Protein AF-J3VHP5-F1 (afdb_monomer)

Foldseek 3Di:
DDAPFADFAPPPQAAEDEFAQFDLLLVPDDPVCCVVLVHPDRDPSVVSNVVVVVVVVVCVVSNHHYDHLLVLLLLLLVQDDPVLVLVLLVVLQCLFPVNADPVRSVLVSVLLVVCVVPSSVSSSCSQNADACVSSVHDDPDGGPGHHNRCLRVVQWQWDGAGSAIARWQWDRSSCLSSSSSVCSSCCGPPNRVPGDHLHHNPDDFFATRVQWGNHGLQDIGGDPDPGGHPVRVVSSVVSPVRNVRD

Structure (mmCIF, N/CA/C/O backbone):
data_AF-J3VHP5-F1
#
_entry.id   AF-J3VHP5-F1
#
loop_
_atom_site.group_PDB
_atom_site.id
_atom_site.type_symbol
_atom_site.label_atom_id
_atom_site.label_alt_id
_atom_site.label_comp_id
_atom_site.label_asym_id
_atom_site.label_entity_id
_atom_site.label_seq_id
_atom_site.pdbx_PDB_ins_code
_atom_site.Cartn_x
_atom_site.Cartn_y
_atom_site.Cartn_z
_atom_site.occupancy
_atom_site.B_iso_or_equiv
_atom_site.auth_seq_id
_atom_site.auth_comp_id
_atom_site.auth_asym_id
_atom_site.auth_atom_id
_atom_site.pdbx_PDB_model_num
ATOM 1 N N . MET A 1 1 ? 19.907 -17.220 -3.126 1.00 46.28 1 MET A N 1
ATOM 2 C CA . MET A 1 1 ? 18.450 -16.960 -3.191 1.00 46.28 1 MET A CA 1
ATOM 3 C C . MET A 1 1 ? 18.185 -16.112 -4.421 1.00 46.28 1 MET A C 1
ATOM 5 O O . MET A 1 1 ? 18.799 -15.062 -4.539 1.00 46.28 1 MET A O 1
ATOM 9 N N . PHE A 1 2 ? 17.358 -16.578 -5.358 1.00 51.78 2 PHE A N 1
ATOM 10 C CA . PHE A 1 2 ? 17.006 -15.784 -6.537 1.00 51.78 2 PHE A CA 1
ATOM 11 C C . PHE A 1 2 ? 16.048 -14.666 -6.132 1.00 51.78 2 PHE A C 1
ATOM 13 O O . PHE A 1 2 ? 14.987 -14.935 -5.576 1.00 51.78 2 PHE A O 1
ATOM 20 N N . ASN A 1 3 ? 16.439 -13.424 -6.397 1.00 65.31 3 ASN A N 1
ATOM 21 C CA . ASN A 1 3 ? 15.584 -12.265 -6.201 1.00 65.31 3 ASN A CA 1
ATOM 22 C C . ASN A 1 3 ? 14.458 -12.280 -7.251 1.00 65.31 3 ASN A C 1
ATOM 24 O O . ASN A 1 3 ? 14.720 -12.459 -8.443 1.00 65.31 3 ASN A O 1
ATOM 28 N N . LYS A 1 4 ? 13.206 -12.172 -6.795 1.00 86.44 4 LYS A N 1
ATOM 29 C CA . LYS A 1 4 ? 12.009 -12.291 -7.642 1.00 86.44 4 LYS A CA 1
ATOM 30 C C . LYS A 1 4 ? 11.680 -11.006 -8.402 1.00 86.44 4 LYS A C 1
ATOM 32 O O . LYS A 1 4 ? 10.945 -11.080 -9.384 1.00 86.44 4 LYS A O 1
ATOM 37 N N . ILE A 1 5 ? 12.216 -9.858 -7.984 1.00 94.38 5 ILE A N 1
ATOM 38 C CA . ILE A 1 5 ? 12.026 -8.594 -8.700 1.00 94.38 5 ILE A CA 1
ATOM 39 C C . ILE A 1 5 ? 12.953 -8.560 -9.913 1.00 94.38 5 ILE A C 1
ATOM 41 O O . ILE A 1 5 ? 14.160 -8.756 -9.781 1.00 94.38 5 ILE A O 1
ATOM 45 N N . ARG A 1 6 ? 12.366 -8.373 -11.100 1.00 94.94 6 ARG A N 1
ATOM 46 C CA . ARG A 1 6 ? 13.070 -8.279 -12.387 1.00 94.94 6 ARG A CA 1
ATOM 47 C C . ARG A 1 6 ? 12.289 -7.367 -13.334 1.00 94.94 6 ARG A C 1
ATOM 49 O O . ARG A 1 6 ? 11.476 -7.855 -14.115 1.00 94.94 6 ARG A O 1
ATOM 56 N N . VAL A 1 7 ? 12.528 -6.061 -13.256 1.00 96.69 7 VAL A N 1
ATOM 57 C CA . VAL A 1 7 ? 11.845 -5.048 -14.080 1.00 96.69 7 VAL A CA 1
ATOM 58 C C . VAL A 1 7 ? 12.881 -4.164 -14.764 1.00 96.69 7 VAL A C 1
ATOM 60 O O . VAL A 1 7 ? 13.471 -3.294 -14.141 1.00 96.69 7 VAL A O 1
ATOM 63 N N . TYR A 1 8 ? 13.118 -4.426 -16.048 1.00 96.19 8 TYR A N 1
ATOM 64 C CA . TYR A 1 8 ? 14.172 -3.798 -16.861 1.00 96.19 8 TYR A CA 1
ATOM 65 C C . TYR A 1 8 ? 13.631 -2.943 -18.007 1.00 96.19 8 TYR A C 1
ATOM 67 O O . TYR A 1 8 ? 14.389 -2.480 -18.849 1.00 96.19 8 TYR A O 1
ATOM 75 N N . SER A 1 9 ? 12.311 -2.816 -18.092 1.00 97.06 9 SER A N 1
ATOM 76 C CA . SER A 1 9 ? 11.623 -2.136 -19.182 1.00 97.06 9 SER A CA 1
ATOM 77 C C . SER A 1 9 ? 10.165 -1.914 -18.797 1.00 97.06 9 SER A C 1
ATOM 79 O O . SER A 1 9 ? 9.582 -2.798 -18.164 1.00 97.06 9 SER A O 1
ATOM 81 N N . GLU A 1 10 ? 9.546 -0.856 -19.306 1.00 97.94 10 GLU A N 1
ATOM 82 C CA . GLU A 1 10 ? 8.092 -0.648 -19.216 1.00 97.94 10 GLU A CA 1
ATOM 83 C C . GLU A 1 10 ? 7.277 -1.513 -20.201 1.00 97.94 10 GLU A C 1
ATOM 85 O O . GLU A 1 10 ? 6.072 -1.668 -20.032 1.00 97.94 10 GLU A O 1
ATOM 90 N N . ILE A 1 11 ? 7.910 -2.087 -21.235 1.00 97.81 11 ILE A N 1
ATOM 91 C CA . ILE A 1 11 ? 7.210 -2.748 -22.362 1.00 97.81 11 ILE A CA 1
ATOM 92 C C . ILE A 1 11 ? 7.458 -4.258 -22.487 1.00 97.81 11 ILE A C 1
ATOM 94 O O . ILE A 1 11 ? 6.895 -4.916 -23.362 1.00 97.81 11 ILE A O 1
ATOM 98 N N . GLY A 1 12 ? 8.332 -4.826 -21.655 1.00 96.81 12 GLY A N 1
ATOM 99 C CA . GLY A 1 12 ? 8.603 -6.262 -21.656 1.00 96.81 12 GLY A CA 1
ATOM 100 C C . GLY A 1 12 ? 7.356 -7.080 -21.307 1.00 96.81 12 GLY A C 1
ATOM 101 O O . GLY A 1 12 ? 6.449 -6.590 -20.637 1.00 96.81 12 GLY A O 1
ATOM 102 N N . LYS A 1 13 ? 7.313 -8.356 -21.726 1.00 97.31 13 LYS A N 1
ATOM 103 C CA . LYS A 1 13 ? 6.188 -9.249 -21.393 1.00 97.31 13 LYS A CA 1
ATOM 104 C C . LYS A 1 13 ? 5.995 -9.302 -19.874 1.00 97.31 13 LYS A C 1
ATOM 106 O O . LYS A 1 13 ? 6.831 -9.873 -19.165 1.00 97.31 13 LYS A O 1
ATOM 111 N N . LEU A 1 14 ? 4.884 -8.742 -19.401 1.00 98.25 14 LEU A N 1
ATOM 112 C CA . LEU A 1 14 ? 4.501 -8.764 -17.997 1.00 98.25 14 LEU A CA 1
ATOM 113 C C . LEU A 1 14 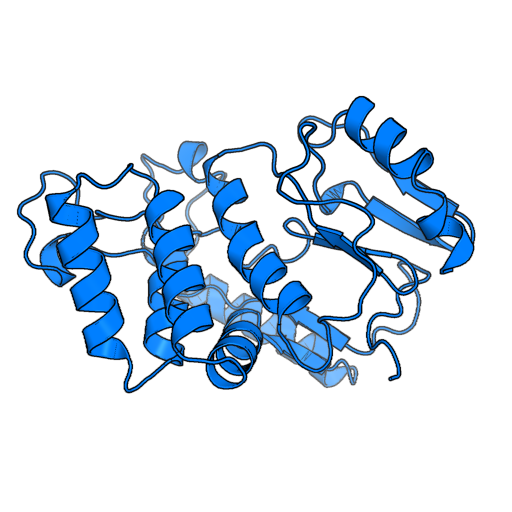? 4.233 -10.213 -17.572 1.00 98.25 14 LEU A C 1
ATOM 115 O O . LEU A 1 14 ? 3.583 -10.966 -18.289 1.00 98.25 14 LEU A O 1
ATOM 119 N N . ARG A 1 15 ? 4.791 -10.622 -16.429 1.00 97.44 15 ARG A N 1
ATOM 120 C CA . ARG A 1 15 ? 4.640 -11.990 -15.894 1.00 97.44 15 ARG A CA 1
ATOM 121 C C . ARG A 1 15 ? 3.966 -12.023 -14.534 1.00 97.44 15 ARG A C 1
ATOM 123 O O . ARG A 1 15 ? 3.261 -12.971 -14.231 1.00 97.44 15 ARG A O 1
ATOM 130 N N . LYS A 1 16 ? 4.234 -11.017 -13.705 1.00 98.00 16 LYS A N 1
ATOM 131 C CA . LYS A 1 16 ? 3.736 -10.912 -12.339 1.00 98.00 16 LYS A CA 1
ATOM 132 C C . LYS A 1 16 ? 3.556 -9.444 -11.997 1.00 98.00 16 LYS A C 1
ATOM 134 O O . LYS A 1 16 ? 4.448 -8.648 -12.292 1.00 98.00 16 LYS A O 1
ATOM 139 N N . VAL A 1 17 ? 2.431 -9.091 -11.389 1.00 98.56 17 VAL A N 1
ATOM 140 C CA . VAL A 1 17 ? 2.092 -7.704 -11.055 1.00 98.56 17 VAL A CA 1
ATOM 141 C C . VAL A 1 17 ? 1.391 -7.628 -9.705 1.00 98.56 17 VAL A C 1
ATOM 143 O O . VAL A 1 17 ? 0.592 -8.496 -9.360 1.00 98.56 17 VAL A O 1
ATOM 146 N N . LEU A 1 18 ? 1.714 -6.594 -8.928 1.00 98.69 18 LEU A N 1
ATOM 147 C CA . LEU A 1 18 ? 1.035 -6.302 -7.671 1.00 98.69 18 LEU A CA 1
ATOM 148 C C . LEU A 1 18 ? -0.194 -5.428 -7.938 1.00 98.69 18 LEU A C 1
ATOM 150 O O . LEU A 1 18 ? -0.086 -4.356 -8.532 1.00 98.69 18 LEU A O 1
ATOM 154 N N . VAL A 1 19 ? -1.339 -5.860 -7.433 1.00 98.81 19 VAL A N 1
ATOM 155 C CA . VAL A 1 19 ? -2.623 -5.157 -7.505 1.00 98.81 19 VAL A CA 1
ATOM 156 C C . VAL A 1 19 ? -3.260 -5.099 -6.119 1.00 98.81 19 VAL A C 1
ATOM 158 O O . VAL A 1 19 ? -2.855 -5.818 -5.203 1.00 98.81 19 VAL A O 1
ATOM 161 N N . HIS A 1 20 ? -4.274 -4.258 -5.940 1.00 98.69 20 HIS A N 1
ATOM 162 C CA . HIS A 1 20 ? -5.072 -4.246 -4.717 1.00 98.69 20 HIS A CA 1
ATOM 163 C C . HIS A 1 20 ? -6.518 -3.926 -5.051 1.00 98.69 20 HIS A C 1
ATOM 165 O O . HIS A 1 20 ? -6.855 -2.788 -5.360 1.00 98.69 20 HIS A O 1
ATOM 171 N N . THR A 1 21 ? -7.386 -4.932 -4.966 1.00 98.44 21 THR A N 1
ATOM 172 C CA . THR A 1 21 ? -8.819 -4.698 -5.147 1.00 98.44 21 THR A CA 1
ATOM 173 C C . THR A 1 21 ? -9.338 -3.841 -3.984 1.00 98.44 21 THR A C 1
ATOM 175 O O . THR A 1 21 ? -9.174 -4.257 -2.822 1.00 98.44 21 THR A O 1
ATOM 178 N N . PRO A 1 22 ? -9.971 -2.681 -4.265 1.00 97.94 22 PRO A N 1
ATOM 179 C CA . PRO A 1 22 ? -10.395 -1.743 -3.232 1.00 97.94 22 PRO A CA 1
ATOM 180 C C . PRO A 1 22 ? -11.387 -2.397 -2.264 1.00 97.94 22 PRO A C 1
ATOM 182 O O . PRO A 1 22 ? -12.445 -2.902 -2.649 1.00 97.94 22 PRO A O 1
ATOM 185 N N . GLY A 1 23 ? -11.030 -2.405 -0.984 1.00 97.69 23 GLY A N 1
ATOM 186 C CA . GLY A 1 23 ? -11.848 -2.921 0.105 1.00 97.69 23 GLY A CA 1
ATOM 187 C C . GLY A 1 23 ? -12.813 -1.880 0.668 1.00 97.69 23 GLY A C 1
ATOM 188 O O . GLY A 1 23 ? -13.305 -1.003 -0.047 1.00 97.69 23 GLY A O 1
ATOM 189 N N . LYS A 1 24 ? -13.106 -1.998 1.968 1.00 97.75 24 LYS A N 1
ATOM 190 C CA . LYS A 1 24 ? -14.011 -1.089 2.691 1.00 97.75 24 LYS A CA 1
ATOM 191 C C . LYS A 1 24 ? -13.452 0.323 2.845 1.00 97.75 24 LYS A C 1
ATOM 193 O O . LYS A 1 24 ? -14.222 1.247 3.052 1.00 97.75 24 LYS A O 1
ATOM 198 N N . GLU A 1 25 ? -12.142 0.499 2.698 1.00 97.88 25 GLU A N 1
ATOM 199 C CA . GLU A 1 25 ? -11.484 1.806 2.647 1.00 97.88 25 GLU A CA 1
ATOM 200 C C . GLU A 1 25 ? -12.170 2.772 1.675 1.00 97.88 25 GLU A C 1
ATOM 202 O O . GLU A 1 25 ? -12.283 3.956 1.975 1.00 97.88 25 GLU A O 1
ATOM 207 N N . LEU A 1 26 ? -12.670 2.265 0.543 1.00 96.94 26 LEU A N 1
ATOM 208 C CA . LEU A 1 26 ? -13.353 3.077 -0.459 1.00 96.94 26 LEU A CA 1
ATOM 209 C C . LEU A 1 26 ? -14.784 3.458 -0.043 1.00 96.94 26 LEU A C 1
ATOM 211 O O . LEU A 1 26 ? -15.276 4.505 -0.451 1.00 96.94 26 LEU A O 1
ATOM 215 N N . ASP A 1 27 ? -15.440 2.643 0.789 1.00 96.38 27 ASP A N 1
ATOM 216 C CA . ASP A 1 27 ? -16.812 2.897 1.257 1.00 96.38 27 ASP A CA 1
ATOM 217 C C . ASP A 1 27 ? -16.882 4.113 2.195 1.00 96.38 27 ASP A C 1
ATOM 219 O O . ASP A 1 27 ? -17.950 4.687 2.393 1.00 96.38 27 ASP A O 1
ATOM 223 N N . TYR A 1 28 ? -15.747 4.497 2.781 1.00 95.44 28 TYR A N 1
ATOM 224 C CA . TYR A 1 28 ? -15.649 5.596 3.735 1.00 95.44 28 TYR A CA 1
ATOM 225 C C . TYR A 1 28 ? -15.236 6.933 3.108 1.00 95.44 28 TYR A C 1
ATOM 227 O O . TYR A 1 28 ? -15.052 7.915 3.828 1.00 95.44 28 TYR A O 1
ATOM 235 N N . VAL A 1 29 ? -15.091 6.999 1.782 1.00 94.94 29 VAL A N 1
ATOM 236 C CA . VAL A 1 29 ? -14.857 8.270 1.089 1.00 94.94 29 VAL A CA 1
ATOM 237 C C . VAL A 1 29 ? -16.170 9.053 1.047 1.00 94.94 29 VAL A C 1
ATOM 239 O O . VAL A 1 29 ? -17.157 8.605 0.467 1.00 94.94 29 VAL A O 1
ATOM 242 N N . THR A 1 30 ? -16.188 10.236 1.663 1.00 93.19 30 THR A N 1
ATOM 243 C CA . THR A 1 30 ? -17.362 11.121 1.724 1.00 93.19 30 THR A CA 1
ATOM 244 C C . THR A 1 30 ? -17.142 12.390 0.895 1.00 93.19 30 THR A C 1
ATOM 246 O O . THR A 1 30 ? -15.991 12.790 0.701 1.00 93.19 30 THR A O 1
ATOM 249 N N . PRO A 1 31 ? -18.211 13.067 0.418 1.00 93.62 31 PRO A N 1
ATOM 250 C CA . PRO A 1 31 ? -18.072 14.289 -0.379 1.00 93.62 31 PRO A CA 1
ATOM 251 C C . PRO A 1 31 ? -17.208 15.362 0.295 1.00 93.62 31 PRO A C 1
ATOM 253 O O . PRO A 1 31 ? -16.435 16.043 -0.367 1.00 93.62 31 PRO A O 1
ATOM 256 N N . GLN A 1 32 ? -17.330 15.499 1.618 1.00 93.25 32 GLN A N 1
ATOM 257 C CA . GLN A 1 32 ? -16.645 16.526 2.404 1.00 93.25 32 GLN A CA 1
ATOM 258 C C . GLN A 1 32 ? -15.144 16.258 2.568 1.00 93.25 32 GLN A C 1
ATOM 260 O O . GLN A 1 32 ? -14.410 17.174 2.922 1.00 93.25 32 GLN A O 1
ATOM 265 N N . ARG A 1 33 ? -14.690 15.020 2.329 1.00 92.81 33 ARG A N 1
ATOM 266 C CA . ARG A 1 33 ? -13.295 14.588 2.518 1.00 92.81 33 ARG A CA 1
ATOM 267 C C . ARG A 1 33 ? -12.591 14.221 1.210 1.00 92.81 33 ARG A C 1
ATOM 269 O O . ARG A 1 33 ? -11.517 13.632 1.251 1.00 92.81 33 ARG A O 1
ATOM 276 N N . LEU A 1 34 ? -13.175 14.546 0.053 1.00 93.50 34 LEU A N 1
ATOM 277 C CA . LEU A 1 34 ? -12.604 14.216 -1.259 1.00 93.50 34 LEU A CA 1
ATOM 278 C C . LEU A 1 34 ? -11.181 14.762 -1.425 1.00 93.50 34 LEU A C 1
ATOM 280 O O . LEU A 1 34 ? -10.263 13.982 -1.671 1.00 93.50 34 LEU A O 1
ATOM 284 N N . ASP A 1 35 ? -10.989 16.063 -1.200 1.00 92.00 35 ASP A N 1
ATOM 285 C CA . ASP A 1 35 ? -9.678 16.711 -1.339 1.00 92.00 35 ASP A CA 1
ATOM 286 C C . ASP A 1 35 ? -8.657 16.153 -0.335 1.00 92.00 35 ASP A C 1
ATOM 288 O O . ASP A 1 35 ? -7.516 15.867 -0.686 1.00 92.00 35 ASP A O 1
ATOM 292 N N . GLU A 1 36 ? -9.082 15.931 0.912 1.00 91.88 36 GLU A N 1
ATOM 293 C CA . GLU A 1 36 ? -8.248 15.368 1.983 1.00 91.88 36 GLU A CA 1
ATOM 294 C C . GLU A 1 36 ? -7.776 13.935 1.668 1.00 91.88 36 GLU A C 1
ATOM 296 O O . GLU A 1 36 ? -6.629 13.559 1.940 1.00 91.88 36 GLU A O 1
ATOM 301 N N . LEU A 1 37 ? -8.666 13.132 1.079 1.00 92.81 37 LEU A N 1
ATOM 302 C CA . LEU A 1 37 ? -8.414 11.744 0.697 1.00 92.81 37 LEU A CA 1
ATOM 303 C C . LEU A 1 37 ? -7.850 11.607 -0.724 1.00 92.81 37 LEU A C 1
ATOM 305 O O . LEU A 1 37 ? -7.561 10.486 -1.143 1.00 92.81 37 LEU A O 1
ATOM 309 N N . LEU A 1 38 ? -7.619 12.726 -1.421 1.00 93.44 38 LEU A N 1
ATOM 310 C CA . LEU A 1 38 ? -7.040 12.819 -2.765 1.00 93.44 38 LEU A CA 1
ATOM 311 C C . LEU A 1 38 ? -7.899 12.174 -3.867 1.00 93.44 38 LEU A C 1
ATOM 313 O O . LEU A 1 38 ? -7.377 11.581 -4.810 1.00 93.44 38 LEU A O 1
ATOM 317 N N . PHE A 1 39 ? -9.221 12.310 -3.764 1.00 92.31 39 PHE A N 1
ATOM 318 C CA . PHE A 1 39 ? -10.175 11.886 -4.789 1.00 92.31 39 PHE A CA 1
ATOM 319 C C . PHE A 1 39 ? -10.791 13.093 -5.494 1.00 92.31 39 PHE A C 1
ATOM 321 O O . PHE A 1 39 ? -11.239 14.035 -4.855 1.00 92.31 39 PHE A O 1
ATOM 328 N N . SER A 1 40 ? -10.896 13.033 -6.823 1.00 89.50 40 SER A N 1
ATOM 329 C CA . SER A 1 40 ? -11.558 14.077 -7.621 1.00 89.50 40 SER A CA 1
ATOM 330 C C . SER A 1 40 ? -13.087 13.983 -7.603 1.00 89.50 40 SER A C 1
ATOM 332 O O . SER A 1 40 ? -13.778 14.957 -7.889 1.00 89.50 40 SER A O 1
ATOM 334 N N . SER A 1 41 ? -13.631 12.798 -7.321 1.00 92.06 41 SER A N 1
ATOM 335 C CA . SER A 1 41 ? -15.069 12.536 -7.272 1.00 92.06 41 SER A CA 1
ATOM 336 C C . SER A 1 41 ? -15.368 11.272 -6.469 1.00 92.06 41 SER A C 1
ATOM 338 O O . SER A 1 41 ? -14.486 10.439 -6.243 1.00 92.06 41 SER A O 1
ATOM 340 N N . LEU A 1 42 ? -16.624 11.119 -6.043 1.00 93.31 42 LEU A N 1
ATOM 341 C CA . LEU A 1 42 ? -17.081 9.891 -5.401 1.00 93.31 42 LEU A CA 1
ATOM 342 C C . LEU A 1 42 ? -17.199 8.752 -6.412 1.00 93.31 42 LEU A C 1
ATOM 344 O O . LEU A 1 42 ? -17.828 8.891 -7.461 1.00 93.31 42 LEU A O 1
ATOM 348 N N . LEU A 1 43 ? -16.659 7.596 -6.039 1.00 93.12 43 LEU A N 1
ATOM 349 C CA . LEU A 1 43 ? -16.837 6.354 -6.777 1.00 93.12 43 LEU A CA 1
ATOM 350 C C . LEU A 1 43 ? -18.028 5.577 -6.217 1.00 93.12 43 LEU A C 1
ATOM 352 O O . LEU A 1 43 ? -18.292 5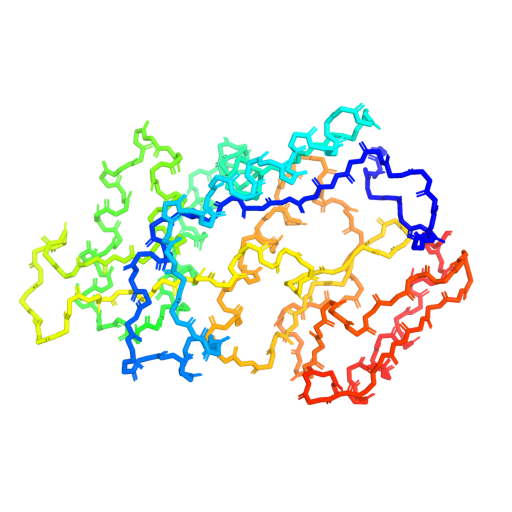.609 -5.019 1.00 93.12 43 LEU A O 1
ATOM 356 N N . ASN A 1 44 ? -18.712 4.817 -7.073 1.00 96.44 44 ASN A N 1
ATOM 357 C CA . ASN A 1 44 ? -19.590 3.745 -6.612 1.00 96.44 44 ASN A CA 1
ATOM 358 C C . ASN A 1 44 ? -18.703 2.550 -6.212 1.00 96.44 44 ASN A C 1
ATOM 360 O O . ASN A 1 44 ? -18.134 1.924 -7.113 1.00 96.44 44 ASN A O 1
ATOM 364 N N . PRO A 1 45 ? -18.580 2.191 -4.918 1.00 95.81 45 PRO A N 1
ATOM 365 C CA . PRO A 1 45 ? -17.603 1.187 -4.495 1.00 95.81 45 PRO A CA 1
ATOM 366 C C . PRO A 1 45 ? -17.897 -0.216 -5.029 1.00 95.81 45 PRO A C 1
ATOM 368 O O . PRO A 1 45 ? -16.975 -0.980 -5.301 1.00 95.81 45 PRO A O 1
ATOM 371 N N . ILE A 1 46 ? -19.177 -0.560 -5.221 1.00 97.12 46 ILE A N 1
ATOM 372 C CA . ILE A 1 46 ? -19.578 -1.847 -5.806 1.00 97.12 46 ILE A CA 1
ATOM 373 C C . ILE A 1 46 ? -19.094 -1.913 -7.254 1.00 97.12 46 ILE A C 1
ATOM 375 O O . ILE A 1 46 ? -18.435 -2.876 -7.64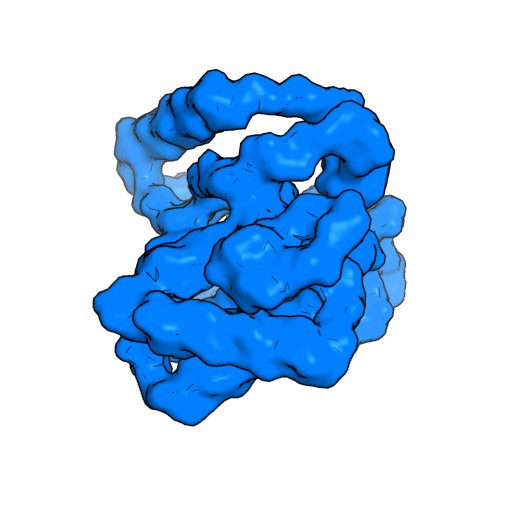0 1.00 97.12 46 ILE A O 1
ATOM 379 N N . LYS A 1 47 ? -19.366 -0.861 -8.034 1.00 97.88 47 LYS A N 1
ATOM 380 C CA . LYS A 1 47 ? -18.952 -0.796 -9.437 1.00 97.88 47 LYS A CA 1
ATOM 381 C C . LYS A 1 47 ? -17.428 -0.759 -9.579 1.00 97.88 47 LYS A C 1
ATOM 383 O O . LYS A 1 47 ? -16.887 -1.486 -10.400 1.00 97.88 47 LYS A O 1
ATOM 388 N N . ALA A 1 48 ? -16.735 0.014 -8.741 1.00 97.81 48 ALA A N 1
ATOM 389 C CA . ALA A 1 48 ? -15.275 0.106 -8.755 1.00 97.81 48 ALA A CA 1
ATOM 390 C C . ALA A 1 48 ? -14.604 -1.256 -8.499 1.00 97.81 48 ALA A C 1
ATOM 392 O O . AL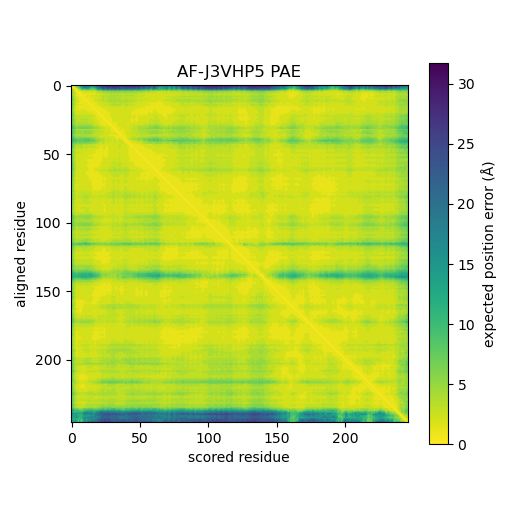A A 1 48 ? -13.624 -1.599 -9.156 1.00 97.81 48 ALA A O 1
ATOM 393 N N . ARG A 1 49 ? -15.155 -2.070 -7.586 1.00 98.06 49 ARG A N 1
ATOM 394 C CA . ARG A 1 49 ? -14.678 -3.445 -7.354 1.00 98.06 49 ARG A CA 1
ATOM 395 C C . ARG A 1 49 ? -14.900 -4.341 -8.570 1.00 98.06 49 ARG A C 1
ATOM 397 O O . ARG A 1 49 ? -13.969 -5.029 -8.967 1.00 98.06 49 ARG A O 1
ATOM 404 N N . GLN A 1 50 ? -16.078 -4.284 -9.194 1.00 98.38 50 GLN A N 1
ATOM 405 C CA . GLN A 1 50 ? -16.388 -5.055 -10.409 1.00 98.38 50 GLN A CA 1
ATOM 406 C C . GLN A 1 50 ? -15.483 -4.671 -11.591 1.00 98.38 50 GLN A C 1
ATOM 408 O O . GLN A 1 50 ? -14.993 -5.534 -12.322 1.00 98.38 50 GLN A O 1
ATOM 413 N N . GLU A 1 51 ? -15.230 -3.375 -11.775 1.00 98.56 51 GLU A N 1
ATOM 414 C CA . GLU A 1 51 ? -14.304 -2.868 -12.792 1.00 98.56 51 GLU A CA 1
ATOM 415 C C . GLU A 1 51 ? -12.869 -3.339 -12.511 1.00 98.56 51 GLU A C 1
ATOM 417 O O . GLU A 1 51 ? -12.185 -3.807 -13.421 1.00 98.56 51 GLU A O 1
ATOM 422 N N . HIS A 1 52 ? -12.431 -3.312 -11.248 1.00 98.62 52 HIS A N 1
ATOM 423 C CA . HIS A 1 52 ? -11.110 -3.807 -10.858 1.00 98.62 52 HIS A CA 1
ATOM 424 C C . HIS A 1 52 ? -10.972 -5.333 -11.018 1.00 98.62 52 HIS A C 1
ATOM 426 O O . HIS A 1 52 ? -9.927 -5.820 -11.442 1.00 98.62 52 HIS A O 1
ATOM 432 N N . GLU A 1 53 ? -12.013 -6.111 -10.715 1.00 98.19 53 GLU A N 1
ATOM 433 C CA . GLU A 1 53 ? -12.050 -7.558 -10.977 1.00 98.19 53 GLU A CA 1
ATOM 434 C C . GLU A 1 53 ? -11.960 -7.856 -12.477 1.00 98.19 53 GLU A C 1
ATOM 436 O O . GLU A 1 53 ? -11.226 -8.754 -12.886 1.00 98.19 53 GLU A O 1
ATOM 441 N N . THR A 1 54 ? -12.637 -7.058 -13.307 1.00 98.62 54 THR A N 1
ATOM 442 C CA . THR A 1 54 ? -12.535 -7.155 -14.771 1.00 98.62 54 THR A CA 1
ATOM 443 C C . THR A 1 54 ? -11.113 -6.848 -15.250 1.00 98.62 54 THR A C 1
ATOM 445 O O . THR A 1 54 ? -10.588 -7.557 -16.108 1.00 98.62 54 THR A O 1
ATOM 448 N N . PHE A 1 55 ? -10.461 -5.835 -14.671 1.00 98.75 55 PHE A N 1
ATOM 449 C CA . PHE A 1 55 ? -9.059 -5.511 -14.943 1.00 98.75 55 PHE A CA 1
ATOM 450 C C . PHE A 1 55 ? -8.108 -6.662 -14.580 1.00 98.75 55 PHE A C 1
ATOM 452 O O . PHE A 1 55 ? -7.258 -7.022 -15.392 1.00 98.75 55 PHE A O 1
ATOM 459 N N . ILE A 1 56 ? -8.267 -7.270 -13.400 1.00 98.69 56 ILE A N 1
ATOM 460 C CA . ILE A 1 56 ? -7.466 -8.435 -12.992 1.00 98.69 56 ILE A CA 1
ATOM 461 C C . ILE A 1 56 ? -7.678 -9.594 -13.962 1.00 98.69 56 ILE A C 1
ATOM 463 O O . ILE A 1 56 ? -6.707 -10.160 -14.451 1.00 98.69 56 ILE A O 1
ATOM 467 N N . LYS A 1 57 ? -8.936 -9.905 -14.289 1.00 98.62 57 LYS A N 1
ATOM 468 C CA . LYS A 1 57 ? -9.253 -10.999 -15.204 1.00 98.62 57 LYS A CA 1
ATOM 469 C C . LYS A 1 57 ? -8.593 -10.806 -16.569 1.00 98.62 57 LYS A C 1
ATOM 471 O O . LYS A 1 57 ? -8.028 -11.748 -17.104 1.00 98.62 57 LYS A O 1
ATOM 476 N N . LEU A 1 58 ? -8.595 -9.583 -17.104 1.00 98.62 58 LEU A N 1
ATOM 477 C CA . LEU A 1 58 ? -7.917 -9.274 -18.364 1.00 98.62 58 LEU A CA 1
ATOM 478 C C . LEU A 1 58 ? -6.412 -9.589 -18.308 1.00 98.62 58 LEU A C 1
ATOM 480 O O . LEU A 1 58 ? -5.856 -10.069 -19.293 1.00 98.62 58 LEU A O 1
ATOM 484 N N . LEU A 1 59 ? -5.752 -9.312 -17.182 1.00 98.62 59 LEU A N 1
ATOM 485 C CA . LEU A 1 59 ? -4.336 -9.631 -16.982 1.00 98.62 59 LEU A CA 1
ATOM 486 C C . LEU A 1 59 ? -4.107 -11.145 -16.881 1.00 98.62 59 LEU A C 1
ATOM 488 O O . LEU A 1 59 ? -3.204 -11.673 -17.530 1.00 98.62 59 LEU A O 1
ATOM 492 N N . GLU A 1 60 ? -4.938 -11.842 -16.108 1.00 98.38 60 GLU A N 1
ATOM 493 C CA . GLU A 1 60 ? -4.867 -13.297 -15.931 1.00 98.38 60 GLU A CA 1
ATOM 494 C C . GLU A 1 60 ? -5.133 -14.048 -17.245 1.00 98.38 60 GLU A C 1
ATOM 496 O O . GLU A 1 60 ? -4.409 -14.989 -17.564 1.00 98.38 60 GLU A O 1
ATOM 501 N N . ASP A 1 61 ? -6.082 -13.572 -18.060 1.00 98.50 61 ASP A N 1
ATOM 502 C CA . ASP A 1 61 ? -6.369 -14.085 -19.409 1.00 98.50 61 ASP A CA 1
ATOM 503 C C . ASP A 1 61 ? -5.159 -13.935 -20.366 1.00 98.50 61 ASP A C 1
ATOM 505 O O . ASP A 1 61 ? -5.105 -14.590 -21.407 1.00 98.50 61 ASP A O 1
ATOM 509 N N . HIS A 1 62 ? -4.172 -13.096 -20.017 1.00 98.19 62 HIS A N 1
ATOM 510 C CA . HIS A 1 62 ? -2.898 -12.920 -20.731 1.00 98.19 62 HIS A CA 1
ATOM 511 C C . HIS A 1 62 ? -1.696 -13.545 -19.990 1.00 98.19 62 HIS A C 1
ATOM 513 O O . HIS A 1 62 ? -0.550 -13.129 -20.194 1.00 98.19 62 HIS A O 1
ATOM 519 N N . ASP A 1 63 ? -1.943 -14.552 -19.146 1.00 97.94 63 ASP A N 1
ATOM 520 C CA . ASP A 1 63 ? -0.943 -15.303 -18.373 1.00 97.94 63 ASP A CA 1
ATOM 521 C C . ASP A 1 63 ? -0.125 -14.448 -17.383 1.00 97.94 63 ASP A C 1
ATOM 523 O O . ASP A 1 63 ? 1.029 -14.770 -17.066 1.00 97.94 63 ASP A O 1
ATOM 527 N N . VAL A 1 64 ? -0.684 -13.337 -16.895 1.00 98.56 64 VAL A N 1
ATOM 528 C CA . VAL A 1 64 ? -0.042 -12.507 -15.868 1.00 98.56 64 VAL A CA 1
ATOM 529 C C . VAL A 1 64 ? -0.478 -12.968 -14.478 1.00 98.56 64 VAL A C 1
ATOM 531 O O . VAL A 1 64 ? -1.660 -12.987 -14.155 1.00 98.56 64 VAL A O 1
ATOM 534 N N . GLU A 1 65 ? 0.484 -13.274 -13.606 1.00 98.19 65 GLU A N 1
ATOM 535 C CA . GLU A 1 65 ? 0.218 -13.560 -12.195 1.00 98.19 65 GLU A CA 1
ATOM 536 C C . GLU A 1 65 ? -0.134 -12.263 -11.441 1.00 98.19 65 GLU A C 1
ATOM 538 O O . GLU A 1 65 ? 0.739 -11.440 -11.139 1.00 98.19 65 GLU A O 1
ATOM 543 N N . CYS A 1 66 ? -1.411 -12.079 -11.104 1.00 98.38 66 CYS A N 1
ATOM 544 C CA . CYS A 1 66 ? -1.878 -10.961 -10.288 1.00 98.38 66 CYS A CA 1
ATOM 545 C C . CYS A 1 66 ? -1.769 -11.276 -8.790 1.00 98.38 66 CYS A C 1
ATOM 547 O O . CYS A 1 66 ? -2.475 -12.126 -8.253 1.00 98.38 66 CYS A O 1
ATOM 549 N N . VAL A 1 67 ? -0.909 -10.546 -8.080 1.00 98.25 67 VAL A N 1
ATOM 550 C CA . VAL A 1 67 ? -0.743 -10.680 -6.627 1.00 98.25 67 VAL A CA 1
ATOM 551 C C . VAL A 1 67 ? -1.483 -9.565 -5.914 1.00 98.25 67 VAL A C 1
ATOM 553 O O . VAL A 1 67 ? -1.223 -8.390 -6.149 1.00 98.25 67 VAL A O 1
ATOM 556 N N . GLN A 1 68 ? -2.367 -9.927 -4.990 1.00 98.69 68 GLN A N 1
ATOM 557 C CA . GLN A 1 68 ? -3.056 -8.964 -4.135 1.00 98.69 68 GLN A CA 1
ATOM 558 C C . GLN A 1 68 ? -2.137 -8.465 -3.015 1.00 98.69 68 GLN A C 1
ATOM 560 O O . GLN A 1 68 ? -1.599 -9.278 -2.260 1.00 98.69 68 GLN A O 1
ATOM 565 N N . LEU A 1 69 ? -2.035 -7.143 -2.841 1.00 98.81 69 LEU A N 1
ATOM 566 C CA . LEU A 1 69 ? -1.310 -6.507 -1.733 1.00 98.81 69 LEU A CA 1
ATOM 567 C C . LEU A 1 69 ? -1.748 -7.081 -0.385 1.00 98.81 69 LEU A C 1
ATOM 569 O O . LEU A 1 69 ? -0.915 -7.561 0.376 1.00 98.81 69 LEU A O 1
ATOM 573 N N . SER A 1 70 ? -3.058 -7.111 -0.127 1.00 98.44 70 SER A N 1
ATOM 574 C CA . SER A 1 70 ? -3.609 -7.681 1.111 1.00 98.44 70 SER A CA 1
ATOM 575 C C . SER A 1 70 ? -3.176 -9.131 1.353 1.00 98.44 70 SER A C 1
ATOM 577 O O . SER A 1 70 ? -2.749 -9.460 2.458 1.00 98.44 70 SER A O 1
ATOM 579 N N . THR A 1 71 ? -3.215 -9.987 0.329 1.00 98.44 71 THR A N 1
ATOM 580 C CA . THR A 1 71 ? -2.776 -11.386 0.430 1.00 98.44 71 THR A CA 1
ATOM 581 C C . THR A 1 71 ? -1.281 -11.479 0.716 1.00 98.44 71 THR A C 1
ATOM 583 O O . THR A 1 71 ? -0.877 -12.235 1.597 1.00 98.44 71 THR A O 1
ATOM 586 N N . LEU A 1 72 ? -0.456 -10.685 0.031 1.00 98.50 72 LEU A N 1
ATOM 587 C CA . LEU A 1 72 ? 0.992 -10.697 0.225 1.00 98.50 72 LEU A CA 1
ATOM 588 C C . LEU A 1 72 ? 1.397 -10.174 1.615 1.00 98.50 72 LEU A C 1
ATOM 590 O O . LEU A 1 72 ? 2.299 -10.719 2.256 1.00 98.50 72 LEU A O 1
ATOM 594 N N . THR A 1 73 ? 0.696 -9.163 2.135 1.00 98.81 73 THR A N 1
ATOM 595 C CA . THR A 1 73 ? 0.869 -8.696 3.516 1.00 98.81 73 THR A CA 1
ATOM 596 C C . THR A 1 73 ? 0.465 -9.777 4.519 1.00 98.81 73 THR A C 1
ATOM 598 O O . THR A 1 73 ? 1.199 -10.002 5.477 1.00 98.81 73 THR A O 1
ATOM 601 N N . VAL A 1 74 ? -0.644 -10.494 4.297 1.00 98.75 74 VAL A N 1
ATOM 602 C CA . VAL A 1 74 ? -1.072 -11.613 5.161 1.00 98.75 74 VAL A CA 1
ATOM 603 C C . VAL A 1 74 ? -0.035 -12.734 5.177 1.00 98.75 74 VAL A C 1
ATOM 605 O O . VAL A 1 74 ? 0.349 -13.186 6.254 1.00 98.75 74 VAL A O 1
ATOM 608 N N . GLN A 1 75 ? 0.470 -13.138 4.010 1.00 98.56 75 GLN A N 1
ATOM 609 C CA . GLN A 1 75 ? 1.533 -14.142 3.900 1.00 98.56 75 GLN A CA 1
ATOM 610 C C . GLN A 1 75 ? 2.790 -13.709 4.661 1.00 98.56 75 GLN A C 1
ATOM 612 O O . GLN A 1 75 ? 3.373 -14.496 5.404 1.00 98.56 75 GLN A O 1
ATOM 617 N N . THR A 1 76 ? 3.175 -12.435 4.532 1.00 98.75 76 THR A N 1
ATOM 618 C CA . THR A 1 76 ? 4.297 -11.860 5.288 1.00 98.75 76 THR A CA 1
ATOM 619 C C . THR A 1 76 ? 4.034 -11.921 6.790 1.00 98.75 76 THR A C 1
ATOM 621 O O . THR A 1 76 ? 4.890 -12.375 7.541 1.00 98.75 76 THR A O 1
ATOM 624 N N . PHE A 1 77 ? 2.838 -11.514 7.222 1.00 98.56 77 PHE A N 1
ATOM 625 C CA . PHE A 1 77 ? 2.436 -11.482 8.626 1.00 98.56 77 PHE A CA 1
ATOM 626 C C . PHE A 1 77 ? 2.466 -12.878 9.255 1.00 98.56 77 PHE A C 1
ATOM 628 O O . PHE A 1 77 ? 2.946 -13.045 10.370 1.00 98.56 77 PHE A O 1
ATOM 635 N N . GLN A 1 78 ? 2.018 -13.900 8.527 1.00 97.94 78 GLN A N 1
ATOM 636 C CA . GLN A 1 78 ? 2.040 -15.291 8.985 1.00 97.94 78 GLN A CA 1
ATOM 637 C C . GLN A 1 78 ? 3.448 -15.905 9.001 1.00 97.94 78 GLN A C 1
ATOM 639 O O . GLN A 1 78 ? 3.696 -16.832 9.767 1.00 97.94 78 GLN A O 1
ATOM 644 N N . ALA A 1 79 ? 4.369 -15.405 8.173 1.00 98.00 79 ALA A N 1
ATOM 645 C CA . ALA A 1 79 ? 5.732 -15.926 8.060 1.00 98.00 79 ALA A CA 1
ATOM 646 C C . ALA A 1 79 ? 6.710 -15.376 9.118 1.00 98.00 79 ALA A C 1
ATOM 648 O O . ALA A 1 79 ? 7.848 -15.845 9.200 1.00 98.00 79 ALA A O 1
ATOM 649 N N . VAL A 1 80 ? 6.303 -14.374 9.902 1.00 98.44 80 VAL A N 1
ATOM 650 C CA . VAL A 1 80 ? 7.144 -13.721 10.918 1.00 98.44 80 VAL A CA 1
ATOM 651 C C . VAL A 1 80 ? 6.782 -14.146 12.342 1.00 98.44 80 VAL A C 1
ATOM 653 O O . VAL A 1 80 ? 5.747 -14.757 12.593 1.00 98.44 80 VAL A O 1
ATOM 656 N N . THR A 1 81 ? 7.648 -13.815 13.302 1.00 98.19 81 THR A N 1
ATOM 657 C CA . THR A 1 81 ? 7.398 -14.067 14.728 1.00 98.19 81 THR A CA 1
ATOM 658 C C . THR A 1 81 ? 6.320 -13.132 15.281 1.00 98.19 81 THR A C 1
ATOM 660 O O . THR A 1 81 ? 6.119 -12.034 14.762 1.00 98.19 81 THR A O 1
ATOM 663 N N . SER A 1 82 ? 5.685 -13.519 16.392 1.00 96.94 82 SER A N 1
ATOM 664 C CA . SER A 1 82 ? 4.716 -12.667 17.100 1.00 96.94 82 SER A CA 1
ATOM 665 C C . SER A 1 82 ? 5.291 -11.296 17.465 1.00 96.94 82 SER A C 1
ATOM 667 O O . SER A 1 82 ? 4.612 -10.291 17.316 1.00 96.94 82 SER A O 1
ATOM 669 N N . LYS A 1 83 ? 6.571 -11.231 17.849 1.00 98.25 83 LYS A N 1
ATOM 670 C CA . LYS A 1 83 ? 7.261 -9.962 18.117 1.00 98.25 83 LYS A CA 1
ATOM 671 C C . LYS A 1 83 ? 7.236 -9.021 16.904 1.00 98.25 83 LYS A C 1
ATOM 673 O O . LYS A 1 83 ? 6.906 -7.853 17.048 1.00 98.25 83 LYS A O 1
ATOM 678 N N . ILE A 1 84 ? 7.546 -9.530 15.711 1.00 98.56 84 ILE A N 1
ATOM 679 C CA . ILE A 1 84 ? 7.551 -8.720 14.480 1.00 98.56 84 ILE A CA 1
ATOM 680 C C . ILE A 1 84 ? 6.117 -8.338 14.073 1.00 98.56 84 ILE A C 1
ATOM 682 O O . ILE A 1 84 ? 5.888 -7.238 13.573 1.00 98.56 84 ILE A O 1
ATOM 686 N N . GLN A 1 85 ? 5.133 -9.213 14.311 1.00 98.50 85 GLN A N 1
ATOM 687 C CA . GLN A 1 85 ? 3.714 -8.879 14.126 1.00 98.50 85 GLN A CA 1
ATOM 688 C C . GLN A 1 85 ? 3.289 -7.710 15.027 1.00 98.50 85 GLN A C 1
ATOM 690 O O . GLN A 1 85 ? 2.637 -6.777 14.560 1.00 98.50 85 GLN A O 1
ATOM 695 N N . GLU A 1 86 ? 3.682 -7.740 16.303 1.00 98.19 86 GLU A N 1
ATOM 696 C CA . GLU A 1 86 ? 3.404 -6.672 17.266 1.00 98.19 86 GLU A CA 1
ATOM 697 C C . GLU A 1 86 ? 4.109 -5.364 16.885 1.00 98.19 86 GLU A C 1
ATOM 699 O O . GLU A 1 86 ? 3.494 -4.302 16.956 1.00 98.19 86 GLU A O 1
ATOM 704 N N . GLU A 1 87 ? 5.365 -5.417 16.434 1.00 98.62 87 GLU A N 1
ATOM 705 C CA . GLU A 1 87 ? 6.100 -4.247 15.928 1.00 98.62 87 GLU A CA 1
ATOM 706 C C . GLU A 1 87 ? 5.392 -3.614 14.717 1.00 98.62 87 GLU A C 1
ATOM 708 O O . GLU A 1 87 ? 5.236 -2.394 14.658 1.00 98.62 87 GLU A O 1
ATOM 713 N N . PHE A 1 88 ? 4.890 -4.432 13.785 1.00 98.75 88 PHE A N 1
ATOM 714 C CA . PHE A 1 88 ? 4.133 -3.958 12.624 1.00 98.75 88 PHE A CA 1
ATOM 715 C C . PHE A 1 88 ? 2.814 -3.275 13.016 1.00 98.75 88 PHE A C 1
ATOM 717 O O . PHE A 1 88 ? 2.514 -2.186 12.523 1.00 98.75 88 PHE A O 1
ATOM 724 N N . ILE A 1 89 ? 2.044 -3.874 13.931 1.00 98.62 89 ILE A N 1
ATOM 725 C CA . ILE A 1 89 ? 0.794 -3.281 14.430 1.00 98.62 89 ILE A CA 1
ATOM 726 C C . ILE A 1 89 ? 1.078 -1.973 15.177 1.00 98.62 89 ILE A C 1
ATOM 728 O O . ILE A 1 89 ? 0.392 -0.979 14.946 1.00 98.62 89 ILE A O 1
ATOM 732 N N . ASN A 1 90 ? 2.095 -1.943 16.043 1.00 98.62 90 ASN A N 1
ATOM 733 C CA . ASN A 1 90 ? 2.458 -0.734 16.783 1.00 98.62 90 ASN A CA 1
ATOM 734 C C . ASN A 1 90 ? 2.864 0.406 15.853 1.00 98.62 90 ASN A C 1
ATOM 736 O O . ASN A 1 90 ? 2.382 1.523 16.029 1.00 98.62 90 ASN A O 1
ATOM 740 N N . ARG A 1 91 ? 3.659 0.115 14.819 1.00 98.38 91 ARG A N 1
ATOM 741 C CA . ARG A 1 91 ? 4.024 1.122 13.823 1.00 98.38 91 ARG A CA 1
ATOM 742 C C . ARG A 1 91 ? 2.805 1.649 13.065 1.00 98.38 91 ARG A C 1
ATOM 744 O O . ARG A 1 91 ? 2.695 2.849 12.850 1.00 98.38 91 ARG A O 1
ATOM 751 N N . TRP A 1 92 ? 1.852 0.787 12.708 1.00 98.56 92 TRP A N 1
ATOM 752 C CA . TRP A 1 92 ? 0.602 1.240 12.086 1.00 98.56 92 TRP A CA 1
ATOM 753 C C . TRP A 1 92 ? -0.214 2.154 13.009 1.00 98.56 92 TRP A C 1
ATOM 755 O O . TRP A 1 92 ? -0.772 3.147 12.548 1.00 98.56 92 TRP A O 1
ATOM 765 N N . LEU A 1 93 ? -0.260 1.849 14.309 1.00 98.50 93 LEU A N 1
ATOM 766 C CA . LEU A 1 93 ? -0.916 2.698 15.305 1.00 98.50 93 LEU A CA 1
ATOM 767 C C . LEU A 1 93 ? -0.204 4.051 15.469 1.00 98.50 93 LEU A C 1
ATOM 769 O O . LEU A 1 93 ? -0.875 5.059 15.678 1.00 98.50 93 LEU A O 1
ATOM 773 N N . ASP A 1 94 ? 1.132 4.084 15.377 1.00 97.69 94 ASP A N 1
ATOM 774 C CA . ASP A 1 94 ? 1.934 5.321 15.438 1.00 97.69 94 ASP A CA 1
ATOM 775 C C . ASP A 1 94 ? 1.681 6.223 14.226 1.00 97.69 94 ASP A C 1
ATOM 777 O O . ASP A 1 94 ? 1.665 7.445 14.341 1.00 97.69 94 ASP A O 1
ATOM 781 N N . GLU A 1 95 ? 1.448 5.610 13.067 1.00 96.56 95 GLU A N 1
ATOM 782 C CA . GLU A 1 95 ? 1.193 6.289 11.797 1.00 96.56 95 GLU A CA 1
ATOM 783 C C . GLU A 1 95 ? -0.313 6.504 11.525 1.00 96.56 95 GLU A C 1
ATOM 785 O O . GLU A 1 95 ? -0.714 6.845 10.408 1.00 96.56 95 GLU A O 1
ATOM 790 N N . CYS A 1 96 ? -1.186 6.290 12.515 1.00 95.44 96 CYS A N 1
ATOM 791 C CA . CYS A 1 96 ? -2.616 6.539 12.355 1.00 95.44 96 CYS A CA 1
ATOM 792 C C . CYS A 1 96 ? -2.918 8.028 12.165 1.00 95.44 96 CYS A C 1
ATOM 794 O O . CYS A 1 96 ? -2.357 8.904 12.822 1.00 95.44 96 CYS A O 1
ATOM 796 N N . ILE A 1 97 ? -3.866 8.291 11.269 1.00 93.25 97 ILE A N 1
ATOM 797 C CA . ILE A 1 97 ? -4.510 9.589 11.099 1.00 93.25 97 ILE A CA 1
ATOM 798 C C . ILE A 1 97 ? -6.009 9.344 11.318 1.00 93.25 97 ILE A C 1
ATOM 800 O O . ILE A 1 97 ? -6.516 8.379 10.748 1.00 93.25 97 ILE A O 1
ATOM 804 N N . PRO A 1 98 ? -6.704 10.136 12.149 1.00 93.88 98 PRO A N 1
ATOM 805 C CA . PRO A 1 98 ? -6.147 11.073 13.126 1.00 93.88 98 PRO A CA 1
ATOM 806 C C . PRO A 1 98 ? -5.196 10.388 14.123 1.00 93.88 98 PRO A C 1
ATOM 808 O O . PRO A 1 98 ? -5.256 9.173 14.322 1.00 93.88 98 PRO A O 1
ATOM 811 N N . VAL A 1 99 ? -4.314 11.169 14.756 1.00 95.69 99 VAL A N 1
ATOM 812 C CA . VAL A 1 99 ? -3.420 10.642 15.798 1.00 95.69 99 VAL A CA 1
ATOM 813 C C . VAL A 1 99 ? -4.267 10.131 16.962 1.00 95.69 99 VAL A C 1
ATOM 815 O O . VAL A 1 99 ? -5.098 10.856 17.513 1.00 95.69 99 VAL A O 1
ATOM 818 N N . LEU A 1 100 ? -4.055 8.873 17.340 1.00 96.12 100 LEU A N 1
ATOM 819 C CA . LEU A 1 100 ? -4.781 8.240 18.435 1.00 96.12 100 LEU A CA 1
ATOM 820 C C . LEU A 1 100 ? -4.295 8.792 19.782 1.00 96.12 100 LEU A C 1
ATOM 822 O O . LEU A 1 100 ? -3.095 8.835 20.045 1.00 96.12 100 LEU A O 1
ATOM 826 N N . SER A 1 101 ? -5.227 9.144 20.673 1.00 95.81 101 SER A N 1
ATOM 827 C CA . SER A 1 101 ? -4.895 9.346 22.089 1.00 95.81 101 SER A CA 1
ATOM 828 C C . SER A 1 101 ? -4.377 8.043 22.703 1.00 95.81 101 SER A C 1
ATOM 830 O O . SER A 1 101 ? -4.697 6.961 22.210 1.00 95.81 101 SER A O 1
ATOM 832 N N . GLU A 1 102 ? -3.635 8.112 23.809 1.00 96.44 102 GLU A N 1
ATOM 833 C CA . GLU A 1 102 ? -3.099 6.914 24.479 1.00 96.44 102 GLU A CA 1
ATOM 834 C C . GLU A 1 102 ? -4.193 5.877 24.788 1.00 96.44 102 GLU A C 1
ATOM 836 O O . GLU A 1 102 ? -4.035 4.689 24.507 1.00 96.44 102 GLU A O 1
ATOM 841 N N . ILE A 1 103 ? -5.352 6.334 25.275 1.00 95.75 103 ILE A N 1
ATOM 842 C CA . ILE A 1 103 ? -6.504 5.475 25.585 1.00 95.75 103 ILE A CA 1
ATOM 843 C C . ILE A 1 103 ? -7.065 4.825 24.314 1.00 95.75 103 ILE A C 1
ATOM 845 O O . ILE A 1 103 ? -7.340 3.623 24.293 1.00 95.75 103 ILE A O 1
ATOM 849 N N . ASN A 1 104 ? -7.239 5.607 23.245 1.00 96.25 104 ASN A N 1
ATOM 850 C CA . ASN A 1 104 ? -7.781 5.094 21.988 1.00 96.25 104 ASN A CA 1
ATOM 851 C C . ASN A 1 104 ? -6.796 4.130 21.323 1.00 96.25 104 ASN A C 1
ATOM 853 O O . ASN A 1 104 ? -7.216 3.105 20.796 1.00 96.25 104 ASN A O 1
ATOM 857 N N . ARG A 1 105 ? -5.492 4.405 21.415 1.00 97.94 105 ARG A N 1
ATOM 858 C CA . ARG A 1 105 ? -4.430 3.528 20.925 1.00 97.94 105 ARG A CA 1
ATOM 859 C C . ARG A 1 105 ? -4.510 2.145 21.565 1.00 97.94 105 ARG A C 1
ATOM 861 O O . ARG A 1 105 ? -4.492 1.155 20.838 1.00 97.94 105 ARG A O 1
ATOM 868 N N . VAL A 1 106 ? -4.642 2.071 22.893 1.00 98.00 106 VAL A N 1
ATOM 869 C CA . VAL A 1 106 ? -4.781 0.793 23.616 1.00 98.00 106 VAL A CA 1
ATOM 870 C C . VAL A 1 106 ? -6.028 0.040 23.152 1.00 98.00 106 VAL A C 1
ATOM 872 O O . VAL A 1 106 ? -5.932 -1.125 22.778 1.00 98.00 106 VAL A O 1
ATOM 875 N N . LYS A 1 107 ? -7.183 0.714 23.068 1.00 98.06 107 LYS A N 1
ATOM 876 C CA . LYS A 1 107 ? -8.432 0.088 22.597 1.00 98.06 107 LYS A CA 1
ATOM 877 C C . LYS A 1 107 ? -8.328 -0.455 21.172 1.00 98.06 107 LYS A C 1
ATOM 879 O O . LYS A 1 107 ? -8.817 -1.547 20.891 1.00 98.06 107 LYS A O 1
ATOM 884 N N . VAL A 1 108 ? -7.700 0.297 20.269 1.00 98.19 108 VAL A N 1
ATOM 885 C CA . VAL A 1 108 ? -7.506 -0.131 18.879 1.00 98.19 108 VAL A CA 1
ATOM 886 C C . VAL A 1 108 ? -6.521 -1.302 18.800 1.00 98.19 108 VAL A C 1
ATOM 888 O O . VAL A 1 108 ? -6.772 -2.252 18.059 1.00 98.19 108 VAL A O 1
ATOM 891 N N . TYR A 1 109 ? -5.443 -1.282 19.589 1.00 98.38 109 TYR A N 1
ATOM 892 C CA . TYR A 1 109 ? -4.505 -2.400 19.688 1.00 98.38 109 TYR A CA 1
ATOM 893 C C . TYR A 1 109 ? -5.194 -3.681 20.174 1.00 98.38 109 TYR A C 1
ATOM 895 O O . TYR A 1 109 ? -5.098 -4.719 19.517 1.00 98.38 109 TYR A O 1
ATOM 903 N N . ASP A 1 110 ? -5.940 -3.603 21.278 1.00 98.12 110 ASP A N 1
ATOM 904 C CA . ASP A 1 110 ? -6.664 -4.742 21.850 1.00 98.12 110 ASP A CA 1
ATOM 905 C C . ASP A 1 110 ? -7.715 -5.289 20.880 1.00 98.12 110 ASP A C 1
ATOM 907 O O . ASP A 1 110 ? -7.860 -6.505 20.733 1.00 98.12 110 ASP A O 1
ATOM 911 N N . TYR A 1 111 ? -8.398 -4.404 20.149 1.00 98.31 111 TYR A N 1
ATOM 912 C CA . TYR A 1 111 ? -9.311 -4.800 19.085 1.00 98.31 111 TYR A CA 1
ATOM 913 C C . TYR A 1 111 ? -8.598 -5.574 17.975 1.00 98.31 111 TYR A C 1
ATOM 915 O O . TYR A 1 111 ? -9.020 -6.683 17.651 1.00 98.31 111 TYR A O 1
ATOM 923 N N . LEU A 1 112 ? -7.492 -5.060 17.426 1.00 97.94 112 LEU A N 1
ATOM 924 C CA . LEU A 1 112 ? -6.727 -5.776 16.399 1.00 97.94 112 LEU A CA 1
ATOM 925 C C . LEU A 1 112 ? -6.202 -7.120 16.920 1.00 97.94 112 LEU A C 1
ATOM 927 O O . LEU A 1 112 ? -6.285 -8.128 16.220 1.00 97.94 112 LEU A O 1
ATOM 931 N N . LYS A 1 113 ? -5.740 -7.170 18.173 1.00 96.62 113 LYS A N 1
ATOM 932 C CA . LYS A 1 113 ? -5.286 -8.405 18.821 1.00 96.62 113 LYS A CA 1
ATOM 933 C C . LYS A 1 113 ? -6.415 -9.422 18.994 1.00 96.62 113 LYS A C 1
ATOM 935 O O . LYS A 1 113 ? -6.190 -10.616 18.809 1.00 96.62 113 LYS A O 1
ATOM 940 N N . SER A 1 114 ? -7.637 -8.973 19.284 1.00 96.69 114 SER A N 1
ATOM 941 C CA . SER A 1 114 ? -8.810 -9.855 19.376 1.00 96.69 114 SER A CA 1
ATOM 942 C C . SER A 1 114 ? -9.143 -10.554 18.049 1.00 96.69 114 SER A C 1
ATOM 944 O O . SER A 1 114 ? -9.757 -11.619 18.045 1.00 96.69 114 SER A O 1
ATOM 946 N N . LEU A 1 115 ? -8.677 -9.998 16.923 1.00 95.69 115 LEU A N 1
ATOM 947 C CA . LEU A 1 115 ? -8.850 -10.535 15.572 1.00 95.69 115 LEU A CA 1
ATOM 948 C C . LEU A 1 115 ? -7.700 -11.463 15.135 1.00 95.69 115 LEU A C 1
ATOM 950 O O . LEU A 1 115 ? -7.703 -11.936 13.999 1.00 95.69 115 LEU A O 1
ATOM 954 N N . ALA A 1 116 ? -6.723 -11.750 16.006 1.00 89.56 116 ALA A N 1
ATOM 955 C CA . ALA A 1 116 ? -5.505 -12.504 15.672 1.00 89.56 116 ALA A CA 1
ATOM 956 C C . ALA A 1 116 ? -5.747 -13.920 15.136 1.00 89.56 116 ALA A C 1
ATOM 958 O O . ALA A 1 116 ? -4.893 -14.466 14.439 1.00 89.56 116 ALA A O 1
ATOM 959 N N . THR A 1 117 ? -6.920 -14.502 15.391 1.00 91.69 117 THR A N 1
ATOM 960 C CA . THR A 1 117 ? -7.325 -15.788 14.807 1.00 91.69 117 THR A CA 1
ATOM 961 C C . THR A 1 117 ? -7.506 -15.724 13.288 1.00 91.69 117 THR A C 1
ATOM 963 O O . THR A 1 117 ? -7.468 -16.762 12.631 1.00 91.69 117 THR A O 1
ATOM 966 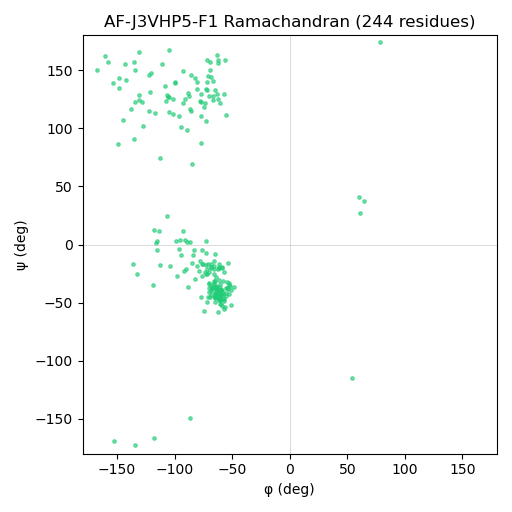N N . ASN A 1 118 ? -7.664 -14.527 12.709 1.00 95.88 118 ASN A N 1
ATOM 967 C CA . ASN A 1 118 ? -7.771 -14.319 11.271 1.00 95.88 118 ASN A CA 1
ATOM 968 C C . ASN A 1 118 ? -6.902 -13.130 10.804 1.00 95.88 118 ASN A C 1
ATOM 970 O O . ASN A 1 118 ? -7.385 -11.994 10.721 1.00 95.88 118 ASN A O 1
ATOM 974 N N . PRO A 1 119 ? -5.632 -13.379 10.420 1.00 96.44 119 PRO A N 1
ATOM 975 C CA . PRO A 1 119 ? -4.721 -12.341 9.934 1.00 96.44 119 PRO A CA 1
ATOM 976 C C . PRO A 1 119 ? -5.268 -11.526 8.757 1.00 96.44 119 PRO A C 1
ATOM 978 O O . PRO A 1 119 ? -4.993 -10.333 8.653 1.00 96.44 119 PRO A O 1
ATOM 981 N N . GLN A 1 120 ? -6.086 -12.129 7.888 1.00 98.00 120 GLN A N 1
ATOM 982 C CA . GLN A 1 120 ? -6.701 -11.414 6.768 1.00 98.00 120 GLN A CA 1
ATOM 983 C C . GLN A 1 120 ? -7.639 -10.302 7.243 1.00 98.00 120 GLN A C 1
ATOM 985 O O . GLN A 1 120 ? -7.669 -9.230 6.635 1.00 98.00 120 GLN A O 1
ATOM 990 N N . VAL A 1 121 ? -8.366 -10.523 8.341 1.00 97.81 121 VAL A N 1
ATOM 991 C CA . VAL A 1 121 ? -9.251 -9.510 8.926 1.00 97.81 121 VAL A CA 1
ATOM 992 C C . VAL A 1 121 ? -8.436 -8.377 9.545 1.00 97.81 121 VAL A C 1
ATOM 994 O O . VAL A 1 121 ? -8.780 -7.220 9.314 1.00 97.81 121 VAL A O 1
ATOM 997 N N . ILE A 1 122 ? -7.331 -8.676 10.241 1.00 98.19 122 ILE A N 1
ATOM 998 C CA . ILE A 1 122 ? -6.411 -7.649 10.769 1.00 98.19 122 ILE A CA 1
ATOM 999 C C . ILE A 1 122 ? -5.898 -6.762 9.636 1.00 98.19 122 ILE A C 1
ATOM 1001 O O . ILE A 1 122 ? -6.081 -5.547 9.673 1.00 98.19 122 ILE A O 1
ATOM 1005 N N . ILE A 1 123 ? -5.304 -7.361 8.600 1.00 98.69 123 ILE A N 1
ATOM 1006 C CA . ILE A 1 123 ? -4.715 -6.601 7.492 1.00 98.69 123 ILE A CA 1
ATOM 1007 C C . ILE A 1 123 ? -5.778 -5.768 6.773 1.00 98.69 123 ILE A C 1
ATOM 1009 O O . ILE A 1 123 ? -5.569 -4.581 6.527 1.00 98.69 123 ILE A O 1
ATOM 1013 N N . ARG A 1 124 ? -6.954 -6.342 6.484 1.00 98.38 124 ARG A N 1
ATOM 1014 C CA . ARG A 1 124 ? -8.041 -5.583 5.853 1.00 98.38 124 ARG A CA 1
ATOM 1015 C C . ARG A 1 124 ? -8.571 -4.467 6.749 1.00 98.38 124 ARG A C 1
ATOM 1017 O O . ARG A 1 124 ? -8.944 -3.435 6.208 1.00 98.38 124 ARG A O 1
ATOM 1024 N N . LYS A 1 125 ? -8.551 -4.617 8.077 1.00 98.12 125 LYS A N 1
ATOM 1025 C CA . LYS A 1 125 ? -8.906 -3.541 9.015 1.00 98.12 125 LYS A CA 1
ATOM 1026 C C . LYS A 1 125 ? -7.895 -2.405 9.025 1.00 98.12 125 LYS A C 1
ATOM 1028 O O . LYS A 1 125 ? -8.287 -1.244 8.966 1.00 98.12 125 LYS A O 1
ATOM 1033 N N . MET A 1 126 ? -6.609 -2.736 9.021 1.00 98.62 126 MET A N 1
ATOM 1034 C CA . MET A 1 126 ? -5.534 -1.747 8.926 1.00 98.62 126 MET A CA 1
ATOM 1035 C C . MET A 1 126 ? -5.608 -0.938 7.621 1.00 98.62 126 MET A C 1
ATOM 1037 O O . MET A 1 126 ? -5.285 0.248 7.616 1.00 98.62 126 MET A O 1
ATOM 1041 N N . MET A 1 127 ? -6.054 -1.563 6.525 1.00 98.69 127 MET A N 1
ATOM 1042 C CA . MET A 1 127 ? -6.285 -0.904 5.232 1.00 98.69 127 MET A CA 1
ATOM 1043 C C . MET A 1 127 ? -7.583 -0.082 5.220 1.00 98.69 127 MET A C 1
ATOM 1045 O O . MET A 1 127 ? -7.583 1.062 4.765 1.00 98.69 127 MET A O 1
ATOM 1049 N N . SER A 1 128 ? -8.679 -0.643 5.746 1.00 98.25 128 SER A N 1
ATOM 1050 C CA . SER A 1 128 ? -10.007 -0.021 5.710 1.00 98.25 128 SER A CA 1
ATOM 1051 C C . SER A 1 128 ? -10.194 1.131 6.683 1.00 98.25 128 SER A C 1
ATOM 1053 O O . SER A 1 128 ? -11.170 1.859 6.558 1.00 98.25 128 SER A O 1
ATOM 1055 N N . GLY A 1 129 ? -9.325 1.263 7.682 1.00 97.62 129 GLY A N 1
ATOM 1056 C CA . GLY A 1 129 ? -9.605 2.097 8.843 1.00 97.62 129 GLY A CA 1
ATOM 1057 C C . GLY A 1 129 ? -10.551 1.409 9.833 1.00 97.62 129 GLY A C 1
ATOM 1058 O O . GLY A 1 129 ? -11.062 0.304 9.591 1.00 97.62 129 GLY A O 1
ATOM 1059 N N . ILE A 1 130 ? -10.750 2.061 10.977 1.00 98.12 130 ILE A N 1
ATOM 1060 C CA . ILE A 1 130 ? -11.475 1.525 12.135 1.00 98.12 130 ILE A CA 1
ATOM 1061 C C . ILE A 1 130 ? -12.499 2.549 12.602 1.00 98.12 130 ILE A C 1
ATOM 1063 O O . ILE A 1 130 ? -12.169 3.712 12.847 1.00 98.12 130 ILE A O 1
ATOM 1067 N N . LEU A 1 131 ? -13.745 2.102 12.757 1.00 97.50 131 LEU A N 1
ATOM 1068 C CA . LEU A 1 131 ? -14.814 2.945 13.276 1.00 97.50 131 LEU A CA 1
ATOM 1069 C C . LEU A 1 131 ? -14.771 2.974 14.808 1.00 97.50 131 LEU A C 1
ATOM 1071 O O . LEU A 1 131 ? -14.560 1.945 15.449 1.00 97.50 131 LEU A O 1
ATOM 1075 N N . ALA A 1 132 ? -15.066 4.122 15.413 1.00 97.06 132 ALA A N 1
ATOM 1076 C CA . ALA A 1 132 ? -15.088 4.300 16.864 1.00 97.06 132 ALA A CA 1
ATOM 1077 C C . ALA A 1 132 ? -16.026 3.292 17.562 1.00 97.06 132 ALA A C 1
ATOM 1079 O O . ALA A 1 132 ? -15.687 2.724 18.603 1.00 97.06 132 ALA A O 1
ATOM 1080 N N . LYS A 1 133 ? -17.167 2.978 16.932 1.00 96.69 133 LYS A N 1
ATOM 1081 C CA . LYS A 1 133 ? -18.130 1.980 17.429 1.00 96.69 133 LYS A CA 1
ATOM 1082 C C . LYS A 1 133 ? -17.581 0.551 17.477 1.00 96.69 133 LYS A C 1
ATOM 1084 O O . LYS A 1 133 ? -18.028 -0.229 18.308 1.00 96.69 133 LYS A O 1
ATOM 1089 N N . GLU A 1 134 ? -16.620 0.201 16.618 1.00 96.19 134 GLU A N 1
ATOM 1090 C CA . GLU A 1 134 ? -16.024 -1.147 16.583 1.00 96.19 134 GLU A CA 1
ATOM 1091 C C . GLU A 1 134 ? -15.119 -1.411 17.786 1.00 96.19 134 GLU A C 1
ATOM 1093 O O . GLU A 1 134 ? -14.887 -2.561 18.144 1.00 96.19 134 GLU A O 1
ATOM 1098 N N . VAL A 1 135 ? -14.650 -0.339 18.424 1.00 96.50 135 VAL A N 1
ATOM 1099 C CA . VAL A 1 135 ? -13.729 -0.369 19.564 1.00 96.50 135 VAL A CA 1
ATOM 1100 C C . VAL A 1 135 ? -14.337 0.249 20.830 1.00 96.50 135 VAL A C 1
ATOM 1102 O O . VAL A 1 135 ? -13.630 0.523 21.799 1.00 96.50 135 VAL A O 1
ATOM 1105 N N . GLY A 1 136 ? -15.655 0.488 20.838 1.00 94.19 136 GLY A N 1
ATOM 1106 C CA . GLY A 1 136 ? -16.371 1.031 21.996 1.00 94.19 136 GLY A CA 1
ATOM 1107 C C . GLY A 1 136 ? -15.860 2.410 22.432 1.00 94.19 136 GLY A C 1
ATOM 1108 O O . GLY A 1 136 ? -15.671 2.668 23.626 1.00 94.19 136 GLY A O 1
ATOM 1109 N N . ILE A 1 137 ? -15.563 3.284 21.470 1.00 93.25 137 ILE A N 1
ATOM 1110 C CA . ILE A 1 137 ? -15.175 4.677 21.706 1.00 93.25 137 ILE A CA 1
ATOM 1111 C C . ILE A 1 137 ? -16.365 5.568 21.351 1.00 93.25 137 ILE A C 1
ATOM 1113 O O . ILE A 1 137 ? -16.906 5.486 20.250 1.00 93.25 137 ILE A O 1
ATOM 1117 N N . GLN A 1 138 ? -16.768 6.426 22.289 1.00 90.69 138 GLN A N 1
ATOM 1118 C CA . GLN A 1 138 ? -17.662 7.540 21.988 1.00 90.69 138 GLN A CA 1
ATOM 1119 C C . GLN A 1 138 ? -16.837 8.632 21.310 1.00 90.69 138 GLN A C 1
ATOM 1121 O O . GLN A 1 138 ? -15.823 9.068 21.851 1.00 90.69 138 GLN A O 1
ATOM 1126 N N . SER A 1 139 ? -17.240 9.019 20.108 1.00 89.19 139 SER A N 1
ATOM 1127 C CA . SER A 1 139 ? -16.522 9.968 19.265 1.00 89.19 139 SER A CA 1
ATOM 1128 C C . SER A 1 139 ? -17.530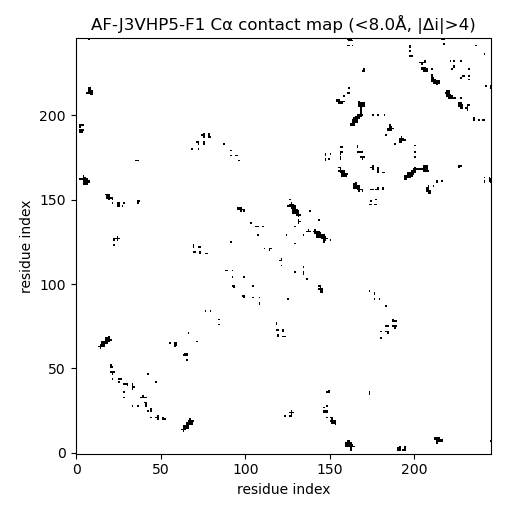 10.740 18.425 1.00 89.19 139 SER A C 1
ATOM 1130 O O . SER A 1 139 ? -18.530 10.169 17.991 1.00 89.19 139 SER A O 1
ATOM 1132 N N . GLU A 1 140 ? -17.263 12.024 18.198 1.00 86.00 140 GLU A N 1
ATOM 1133 C CA . GLU A 1 140 ? -18.046 12.859 17.277 1.00 86.00 140 GLU A CA 1
ATOM 1134 C C . GLU A 1 140 ? -17.789 12.477 15.812 1.00 86.00 140 GLU A C 1
ATOM 1136 O O . GLU A 1 140 ? -18.653 12.660 14.958 1.00 86.00 140 GLU A O 1
ATOM 1141 N N . VAL A 1 141 ? -16.615 11.901 15.530 1.00 86.44 141 VAL A N 1
ATOM 1142 C CA . VAL A 1 141 ? -16.254 11.346 14.222 1.00 86.44 141 VAL A CA 1
ATOM 1143 C C . VAL A 1 141 ? -16.420 9.829 14.209 1.00 86.44 141 VAL A C 1
ATOM 1145 O O . VAL A 1 141 ? -16.062 9.143 15.170 1.00 86.44 141 VAL A O 1
ATOM 1148 N N . GLU A 1 142 ? -16.942 9.289 13.106 1.00 91.88 142 GLU A N 1
ATOM 1149 C CA . GLU A 1 142 ? -17.194 7.848 12.991 1.00 91.88 142 GLU A CA 1
ATOM 1150 C C . GLU A 1 142 ? -15.909 7.022 12.897 1.00 91.88 142 GLU A C 1
ATOM 1152 O O . GLU A 1 142 ? -15.851 5.930 13.461 1.00 91.88 142 GLU A O 1
ATOM 1157 N N . LEU A 1 143 ? -14.889 7.527 12.200 1.00 94.81 143 LEU A N 1
ATOM 1158 C CA . LEU A 1 143 ? -13.592 6.875 12.024 1.00 94.81 143 LEU A CA 1
ATOM 1159 C C . LEU A 1 143 ? -12.619 7.348 13.099 1.00 94.81 143 LEU A C 1
ATOM 1161 O O . LEU A 1 143 ? -12.329 8.536 13.197 1.00 94.81 143 LEU A O 1
ATOM 1165 N N . ILE A 1 144 ? -12.094 6.404 13.881 1.00 96.25 144 ILE A N 1
ATOM 1166 C CA . ILE A 1 144 ? -11.015 6.683 14.837 1.00 96.25 144 ILE A CA 1
ATOM 1167 C C . ILE A 1 144 ? -9.633 6.461 14.215 1.00 96.25 144 ILE A C 1
ATOM 1169 O O . ILE A 1 144 ? -8.653 7.032 14.676 1.00 96.25 144 ILE A O 1
ATOM 1173 N N . ALA A 1 145 ? -9.566 5.650 13.156 1.00 96.81 145 ALA A N 1
ATOM 1174 C CA . ALA A 1 145 ? -8.409 5.516 12.285 1.00 96.81 145 ALA A CA 1
ATOM 1175 C C . ALA A 1 145 ? -8.892 5.544 10.834 1.00 96.81 145 ALA A C 1
ATOM 1177 O O . ALA A 1 145 ? -9.727 4.724 10.445 1.00 96.81 145 ALA A O 1
ATOM 1178 N N . ASP A 1 146 ? -8.372 6.477 10.045 1.00 97.19 146 ASP A N 1
ATOM 1179 C CA . ASP A 1 146 ? -8.826 6.732 8.685 1.00 97.19 146 ASP A CA 1
ATOM 1180 C C . ASP A 1 146 ? -8.471 5.605 7.714 1.00 97.19 146 ASP A C 1
ATOM 1182 O O . ASP A 1 146 ? -7.420 4.957 7.865 1.00 97.19 146 ASP A O 1
ATOM 1186 N N . PRO A 1 147 ? -9.306 5.412 6.674 1.00 97.62 147 PRO A N 1
ATOM 1187 C CA . PRO A 1 147 ? -9.027 4.497 5.578 1.00 97.62 147 PRO A CA 1
ATOM 1188 C C . PRO A 1 147 ? -7.788 4.919 4.784 1.00 97.62 147 PRO A C 1
ATOM 1190 O O . PRO A 1 147 ? -7.360 6.072 4.817 1.00 97.62 147 PRO A O 1
ATOM 1193 N N . MET A 1 148 ? -7.257 3.987 3.995 1.00 98.25 148 MET A N 1
ATOM 1194 C CA . MET A 1 148 ? -6.280 4.281 2.943 1.00 98.25 148 MET A CA 1
ATOM 1195 C C . MET A 1 148 ? -6.910 4.007 1.565 1.00 98.25 148 MET A C 1
ATOM 1197 O O . MET A 1 148 ? -6.620 2.986 0.938 1.00 98.25 148 MET A O 1
ATOM 1201 N N . PRO A 1 149 ? -7.817 4.877 1.082 1.00 97.69 149 PRO A N 1
ATOM 1202 C CA . PRO A 1 149 ? -8.638 4.591 -0.096 1.00 97.69 149 PRO A CA 1
ATOM 1203 C C . PRO A 1 149 ? -7.836 4.541 -1.403 1.00 97.69 149 PRO A C 1
ATOM 1205 O O . PRO A 1 149 ? -8.316 3.975 -2.379 1.00 97.69 149 PRO A O 1
ATOM 1208 N N . ASN A 1 150 ? -6.610 5.072 -1.426 1.00 98.00 150 ASN A N 1
ATOM 1209 C CA . ASN A 1 150 ? -5.727 5.064 -2.595 1.00 98.00 150 ASN A CA 1
ATOM 1210 C C . ASN A 1 150 ? -4.875 3.788 -2.722 1.00 98.00 150 ASN A C 1
ATOM 1212 O O . ASN A 1 150 ? -4.107 3.676 -3.673 1.00 98.00 150 ASN A O 1
ATOM 1216 N N . LEU A 1 151 ? -5.023 2.796 -1.829 1.00 98.50 151 LEU A N 1
ATOM 1217 C CA . LEU A 1 151 ? -4.242 1.546 -1.875 1.00 98.50 151 LEU A CA 1
ATOM 1218 C C . LEU A 1 151 ? -4.378 0.768 -3.193 1.00 98.50 151 LEU A C 1
ATOM 1220 O O . LEU A 1 151 ? -3.489 -0.015 -3.525 1.00 98.50 151 LEU A O 1
ATOM 1224 N N . TYR A 1 152 ? -5.468 0.966 -3.947 1.00 98.12 152 TYR A N 1
ATOM 1225 C CA . TYR A 1 152 ? -5.639 0.341 -5.265 1.00 98.12 152 TYR A CA 1
ATOM 1226 C C . TYR A 1 152 ? -4.704 0.929 -6.336 1.00 98.12 152 TYR A C 1
ATOM 1228 O O . TYR A 1 152 ? -4.436 0.270 -7.339 1.00 98.12 152 TYR A O 1
ATOM 1236 N N . PHE A 1 153 ? -4.115 2.106 -6.096 1.00 98.12 153 PHE A N 1
ATOM 1237 C CA . PHE A 1 153 ? -3.008 2.652 -6.880 1.00 98.12 153 PHE A CA 1
ATOM 1238 C C . PHE A 1 153 ? -1.664 2.108 -6.377 1.00 98.12 153 PHE A C 1
ATOM 1240 O O . PHE A 1 153 ? -0.832 2.827 -5.818 1.00 98.12 153 PHE A O 1
ATOM 1247 N N . THR A 1 154 ? -1.428 0.812 -6.609 1.00 98.44 154 THR A N 1
ATOM 1248 C CA . THR A 1 154 ? -0.213 0.094 -6.171 1.00 98.44 154 THR A CA 1
ATOM 1249 C C . THR A 1 154 ? 1.080 0.576 -6.834 1.00 98.44 154 THR A C 1
ATOM 1251 O O . THR A 1 154 ? 2.162 0.171 -6.413 1.00 98.44 154 THR A O 1
ATOM 1254 N N . ARG A 1 155 ? 0.984 1.449 -7.845 1.00 98.31 155 ARG A N 1
ATOM 1255 C CA . ARG A 1 155 ? 2.121 2.084 -8.523 1.00 98.31 155 ARG A CA 1
ATOM 1256 C C . ARG A 1 155 ? 2.927 2.985 -7.592 1.00 98.31 155 ARG A C 1
ATOM 1258 O O . ARG A 1 155 ? 4.141 3.050 -7.733 1.00 98.31 155 ARG A O 1
ATOM 1265 N N . ASP A 1 156 ? 2.271 3.697 -6.681 1.00 97.75 156 ASP A N 1
ATOM 1266 C CA . ASP A 1 156 ? 2.903 4.848 -6.036 1.00 97.75 156 ASP A CA 1
ATOM 1267 C C . ASP A 1 156 ? 3.712 4.532 -4.775 1.00 97.75 156 ASP A C 1
ATOM 1269 O O . ASP A 1 156 ? 4.763 5.146 -4.631 1.00 97.75 156 ASP A O 1
ATOM 1273 N N . PRO A 1 157 ? 3.330 3.591 -3.883 1.00 98.38 157 PRO A N 1
ATOM 1274 C CA . PRO A 1 157 ? 4.076 3.348 -2.639 1.00 98.38 157 PRO A CA 1
ATOM 1275 C C . PRO A 1 157 ? 5.500 2.791 -2.818 1.00 98.38 157 PRO A C 1
ATOM 1277 O O . PRO A 1 157 ? 6.350 2.949 -1.939 1.00 98.38 157 PRO A O 1
ATOM 1280 N N . PHE A 1 158 ? 5.776 2.102 -3.926 1.00 98.56 158 PHE A N 1
ATOM 1281 C CA . PHE A 1 158 ? 7.121 1.674 -4.314 1.00 98.56 158 PHE A CA 1
ATOM 1282 C C . PHE A 1 158 ? 7.179 1.423 -5.824 1.00 98.56 158 PHE A C 1
ATOM 1284 O O . PHE A 1 158 ? 6.161 1.112 -6.435 1.00 98.56 158 PHE A O 1
ATOM 1291 N N . ALA A 1 159 ? 8.371 1.484 -6.417 1.00 97.88 159 ALA A N 1
ATOM 1292 C CA . ALA A 1 159 ? 8.591 1.073 -7.804 1.00 97.88 159 ALA A CA 1
ATOM 1293 C C . ALA A 1 159 ? 9.653 -0.027 -7.888 1.00 97.88 159 ALA A C 1
ATOM 1295 O O . ALA A 1 159 ? 10.603 -0.055 -7.107 1.00 97.88 159 ALA A O 1
ATOM 1296 N N . SER A 1 160 ? 9.484 -0.949 -8.837 1.00 97.38 160 SER A N 1
ATOM 1297 C CA . SER A 1 160 ? 10.479 -1.983 -9.143 1.00 97.38 160 SER A CA 1
ATOM 1298 C C . SER A 1 160 ? 11.475 -1.463 -10.174 1.00 97.38 160 SER A C 1
ATOM 1300 O O . SER A 1 160 ? 11.059 -0.951 -11.208 1.00 97.38 160 SER A O 1
ATOM 1302 N N . ILE A 1 161 ? 12.775 -1.618 -9.910 1.00 94.00 161 ILE A N 1
ATOM 1303 C CA . ILE A 1 161 ? 13.858 -1.161 -10.794 1.00 94.00 161 ILE A CA 1
ATOM 1304 C C . ILE A 1 161 ? 14.935 -2.241 -10.858 1.00 94.00 161 ILE A C 1
ATOM 1306 O O . ILE A 1 161 ? 15.563 -2.563 -9.850 1.00 94.00 161 ILE A O 1
ATOM 1310 N N . GLY A 1 162 ? 15.159 -2.818 -12.036 1.00 93.44 162 GLY A N 1
ATOM 1311 C CA . GLY A 1 162 ? 16.088 -3.927 -12.229 1.00 93.44 162 GLY A CA 1
ATOM 1312 C C . GLY A 1 162 ? 15.763 -5.075 -11.275 1.00 93.44 162 GLY A C 1
ATOM 1313 O O . GLY A 1 162 ? 14.687 -5.675 -11.352 1.00 93.44 162 GLY A O 1
ATOM 1314 N N . LYS A 1 163 ? 16.690 -5.363 -10.354 1.00 93.88 163 LYS A N 1
ATOM 1315 C CA . LYS A 1 163 ? 16.522 -6.381 -9.302 1.00 93.88 163 LYS A CA 1
ATOM 1316 C C . LYS A 1 163 ? 15.999 -5.829 -7.972 1.00 93.88 163 LYS A C 1
ATOM 1318 O O . LYS A 1 163 ? 15.730 -6.610 -7.068 1.00 93.88 163 LYS A O 1
ATOM 1323 N N . GLY A 1 164 ? 15.908 -4.521 -7.792 1.00 94.50 164 GLY A N 1
ATOM 1324 C CA . GLY A 1 164 ? 15.541 -3.905 -6.520 1.00 94.50 164 GLY A CA 1
ATOM 1325 C C . GLY A 1 164 ? 14.256 -3.102 -6.595 1.00 94.50 164 GLY A C 1
ATOM 1326 O O . GLY A 1 164 ? 13.488 -3.184 -7.554 1.00 94.50 164 GLY A O 1
ATOM 1327 N N . ILE A 1 165 ? 14.038 -2.312 -5.552 1.00 96.44 165 ILE A N 1
ATOM 1328 C CA . ILE A 1 165 ? 12.917 -1.388 -5.457 1.00 96.44 165 ILE A CA 1
ATOM 1329 C C . ILE A 1 165 ? 13.358 -0.021 -4.942 1.00 96.44 165 ILE A C 1
ATOM 1331 O O . ILE A 1 165 ? 14.345 0.105 -4.216 1.00 96.44 165 ILE A O 1
ATOM 1335 N N . THR A 1 166 ? 12.573 1.000 -5.244 1.00 97.00 166 THR A N 1
ATOM 1336 C CA . THR A 1 166 ? 12.544 2.254 -4.491 1.00 97.00 166 THR A CA 1
ATOM 1337 C C . THR A 1 166 ? 11.326 2.219 -3.581 1.00 97.00 166 THR A C 1
ATOM 1339 O O . THR A 1 166 ? 10.198 2.212 -4.061 1.00 97.00 166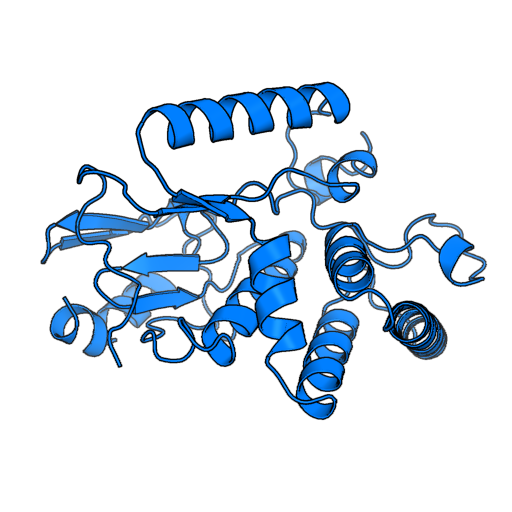 THR A O 1
ATOM 1342 N N . LEU A 1 167 ? 11.537 2.149 -2.264 1.00 97.88 167 LEU A N 1
ATOM 1343 C CA . LEU A 1 167 ? 10.453 2.281 -1.294 1.00 97.88 167 LEU A CA 1
ATOM 1344 C C . LEU A 1 167 ? 10.261 3.768 -1.009 1.00 97.88 167 LEU A C 1
ATOM 1346 O O . LEU A 1 167 ? 11.188 4.430 -0.548 1.00 97.88 167 LEU A O 1
ATOM 1350 N N . HIS A 1 168 ? 9.094 4.297 -1.342 1.00 98.06 168 HIS A N 1
ATOM 1351 C CA . HIS A 1 168 ? 8.913 5.732 -1.488 1.00 98.06 168 HIS A CA 1
ATOM 1352 C C . HIS A 1 168 ? 8.603 6.448 -0.173 1.00 98.06 168 HIS A C 1
ATOM 1354 O O . HIS A 1 168 ? 7.922 5.920 0.703 1.00 98.06 168 HIS A O 1
ATOM 1360 N N . SER A 1 169 ? 9.092 7.683 -0.060 1.00 97.19 169 SER A N 1
ATOM 1361 C CA . SER A 1 169 ? 8.614 8.667 0.912 1.00 97.19 169 SER A CA 1
ATOM 1362 C C . SER A 1 169 ? 7.567 9.506 0.181 1.00 97.19 169 SER A C 1
ATOM 1364 O O . SER A 1 169 ? 7.921 10.317 -0.667 1.00 97.19 169 SER A O 1
ATOM 1366 N N . MET A 1 170 ? 6.283 9.223 0.416 1.00 97.25 170 MET A N 1
ATOM 1367 C CA . MET A 1 170 ? 5.167 9.848 -0.318 1.00 97.25 170 MET A CA 1
ATOM 1368 C C . MET A 1 170 ? 5.031 11.334 0.034 1.00 97.25 170 MET A C 1
ATOM 1370 O O . MET A 1 170 ? 5.406 11.738 1.134 1.00 97.25 170 MET A O 1
ATOM 1374 N N . PHE A 1 171 ? 4.415 12.144 -0.828 1.00 95.56 171 PHE A N 1
ATOM 1375 C CA . PHE A 1 171 ? 4.278 13.581 -0.572 1.00 95.56 171 PHE A CA 1
ATOM 1376 C C . PHE A 1 171 ? 3.219 13.869 0.503 1.00 95.56 171 PHE A C 1
ATOM 1378 O O . PHE A 1 171 ? 3.506 14.453 1.555 1.00 95.56 171 PHE A O 1
ATOM 1385 N N . HIS A 1 172 ? 1.988 13.402 0.270 1.00 93.69 172 HIS A N 1
ATOM 1386 C CA . HIS A 1 172 ? 0.851 13.670 1.151 1.00 93.69 172 HIS A CA 1
ATOM 1387 C C . HIS A 1 172 ? 0.841 12.753 2.384 1.00 93.69 172 HIS A C 1
ATOM 1389 O O . HIS A 1 172 ? 0.939 11.530 2.232 1.00 93.69 172 HIS A O 1
ATOM 1395 N N . PRO A 1 173 ? 0.618 13.294 3.601 1.00 89.25 173 PRO A N 1
ATOM 1396 C CA . PRO A 1 173 ? 0.505 12.497 4.826 1.00 89.25 173 PRO A CA 1
ATOM 1397 C C . PRO A 1 173 ? -0.488 11.333 4.727 1.00 89.25 173 PRO A C 1
ATOM 1399 O O . PRO A 1 173 ? -0.176 10.234 5.180 1.00 89.25 173 PRO A O 1
ATOM 1402 N N . THR A 1 174 ? -1.631 11.540 4.063 1.00 90.06 174 THR A N 1
ATOM 1403 C CA . THR A 1 174 ? -2.664 10.513 3.860 1.00 90.06 174 THR A CA 1
ATOM 1404 C C . THR A 1 174 ? -2.105 9.257 3.185 1.00 90.06 174 THR A C 1
ATOM 1406 O O . THR A 1 174 ? -2.404 8.146 3.620 1.00 90.06 174 THR A O 1
ATOM 1409 N N . ARG A 1 175 ? -1.235 9.417 2.175 1.00 96.06 175 ARG A N 1
ATOM 1410 C CA . ARG A 1 175 ? -0.642 8.296 1.427 1.00 96.06 175 ARG A CA 1
ATOM 1411 C C . ARG A 1 175 ? 0.668 7.778 2.004 1.00 96.06 175 ARG A C 1
ATOM 1413 O O . ARG A 1 175 ? 1.013 6.624 1.766 1.00 96.06 175 ARG A O 1
ATOM 1420 N N . LYS A 1 176 ? 1.387 8.568 2.814 1.00 95.88 176 LYS A N 1
ATOM 1421 C CA . LYS A 1 176 ? 2.601 8.100 3.521 1.00 95.88 176 LYS A CA 1
ATOM 1422 C C . LYS A 1 176 ? 2.345 6.814 4.308 1.00 95.88 176 LYS A C 1
ATOM 1424 O O . LYS A 1 176 ? 3.205 5.932 4.327 1.00 95.88 176 LYS A O 1
ATOM 1429 N N . ARG A 1 177 ? 1.142 6.679 4.872 1.00 97.44 177 ARG A N 1
ATOM 1430 C CA . ARG A 1 177 ? 0.688 5.501 5.622 1.00 97.44 177 ARG A CA 1
ATOM 1431 C C . ARG A 1 177 ? 0.667 4.216 4.791 1.00 97.44 177 ARG A C 1
ATOM 1433 O O . ARG A 1 177 ? 0.909 3.146 5.330 1.00 97.44 177 ARG A O 1
ATOM 1440 N N . GLU A 1 178 ? 0.436 4.297 3.481 1.00 98.38 178 GLU A N 1
ATOM 1441 C CA . GLU A 1 178 ? 0.318 3.121 2.601 1.00 98.38 178 GLU A CA 1
ATOM 1442 C C . GLU A 1 178 ? 1.637 2.351 2.480 1.00 98.38 178 GLU A C 1
ATOM 1444 O O . GLU A 1 178 ? 1.663 1.124 2.371 1.00 98.38 178 GLU A O 1
ATOM 1449 N N . THR A 1 179 ? 2.757 3.074 2.540 1.00 98.31 179 THR A N 1
ATOM 1450 C CA . THR A 1 179 ? 4.099 2.507 2.357 1.00 98.31 179 THR A CA 1
ATOM 1451 C C . THR A 1 179 ? 4.499 1.533 3.470 1.00 98.31 179 THR A C 1
ATOM 1453 O O . THR A 1 179 ? 5.421 0.743 3.265 1.00 98.31 179 THR A O 1
ATOM 1456 N N . ILE A 1 180 ? 3.776 1.507 4.602 1.00 98.62 180 ILE A N 1
ATOM 1457 C CA . ILE A 1 180 ? 4.002 0.553 5.696 1.00 98.62 180 ILE A CA 1
ATOM 1458 C C . ILE A 1 180 ? 3.831 -0.902 5.239 1.00 98.62 180 ILE A C 1
ATOM 1460 O O . ILE A 1 180 ? 4.589 -1.774 5.660 1.00 98.62 180 ILE A O 1
ATOM 1464 N N . PHE A 1 181 ? 2.880 -1.174 4.338 1.00 98.81 181 PHE A N 1
ATOM 1465 C CA . PHE A 1 181 ? 2.612 -2.531 3.858 1.00 98.81 181 PHE A CA 1
ATOM 1466 C C . PHE A 1 181 ? 3.745 -3.030 2.964 1.00 98.81 181 PHE A C 1
ATOM 1468 O O . PHE A 1 181 ? 4.236 -4.146 3.140 1.00 98.81 181 PHE A O 1
ATOM 1475 N N . SER A 1 182 ? 4.197 -2.181 2.041 1.00 98.44 182 SER A N 1
ATOM 1476 C CA . SER A 1 182 ? 5.336 -2.468 1.171 1.00 98.44 182 SER A CA 1
ATOM 1477 C C . SER A 1 182 ? 6.619 -2.620 1.982 1.00 98.44 182 SER A C 1
ATOM 1479 O O . SER A 1 182 ? 7.358 -3.579 1.776 1.00 98.44 182 SER A O 1
ATOM 1481 N N . ASP A 1 183 ? 6.869 -1.741 2.957 1.00 98.62 183 ASP A N 1
ATOM 1482 C CA . ASP A 1 183 ? 8.038 -1.863 3.830 1.00 98.62 183 ASP A CA 1
ATOM 1483 C C . ASP A 1 183 ? 8.039 -3.178 4.604 1.00 98.62 183 ASP A C 1
ATOM 1485 O O . ASP A 1 183 ? 9.061 -3.858 4.656 1.00 98.62 183 ASP A O 1
ATOM 1489 N N . PHE A 1 184 ? 6.888 -3.577 5.146 1.00 98.81 184 PHE A N 1
ATOM 1490 C CA . PHE A 1 184 ? 6.745 -4.839 5.858 1.00 98.81 184 PHE A CA 1
ATOM 1491 C C . PHE A 1 184 ? 7.046 -6.043 4.950 1.00 98.81 184 PHE A C 1
ATOM 1493 O O . PHE A 1 184 ? 7.864 -6.897 5.301 1.00 98.81 184 PHE A O 1
ATOM 1500 N N . ILE A 1 185 ? 6.471 -6.070 3.742 1.00 98.69 185 ILE A N 1
ATOM 1501 C CA . ILE A 1 185 ? 6.713 -7.120 2.738 1.00 98.69 185 ILE A CA 1
ATOM 1502 C C . ILE A 1 185 ? 8.201 -7.193 2.375 1.00 98.69 185 ILE A C 1
ATOM 1504 O O . ILE A 1 185 ? 8.814 -8.256 2.477 1.00 98.69 185 ILE A O 1
ATOM 1508 N N . PHE A 1 186 ? 8.809 -6.071 1.992 1.00 98.12 186 PHE A N 1
ATOM 1509 C CA . PHE A 1 186 ? 10.210 -6.025 1.565 1.00 98.12 186 PHE A CA 1
ATOM 1510 C C . PHE A 1 186 ? 11.216 -6.103 2.718 1.00 98.12 186 PHE A C 1
ATOM 1512 O O . PHE A 1 186 ? 12.415 -6.168 2.466 1.00 98.12 186 PHE A O 1
ATOM 1519 N N . SER A 1 187 ? 10.766 -6.107 3.971 1.00 98.06 187 SER A N 1
ATOM 1520 C CA . SER A 1 187 ? 11.627 -6.353 5.136 1.00 98.06 187 SER A CA 1
ATOM 15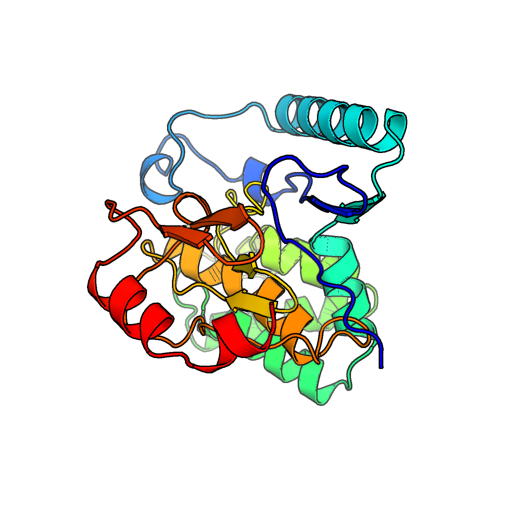21 C C . SER A 1 187 ? 11.561 -7.801 5.614 1.00 98.06 187 SER A C 1
ATOM 1523 O O . SER A 1 187 ? 12.536 -8.305 6.171 1.00 98.06 187 SER A O 1
ATOM 1525 N N . HIS A 1 188 ? 10.442 -8.495 5.382 1.00 98.38 188 HIS A N 1
ATOM 1526 C CA . HIS A 1 188 ? 10.196 -9.775 6.045 1.00 98.38 188 HIS A CA 1
ATOM 1527 C C . HIS A 1 188 ? 9.719 -10.916 5.145 1.00 98.38 188 HIS A C 1
ATOM 1529 O O . HIS A 1 188 ? 9.978 -12.075 5.481 1.00 98.38 188 HIS A O 1
ATOM 1535 N N . HIS A 1 189 ? 9.074 -10.645 4.006 1.00 97.94 189 HIS A N 1
ATOM 1536 C CA . HIS A 1 189 ? 8.529 -11.714 3.171 1.00 97.94 189 HIS A CA 1
ATOM 1537 C C . HIS A 1 189 ? 9.664 -12.615 2.654 1.00 97.94 189 HIS A C 1
ATOM 1539 O O . HIS A 1 189 ? 10.627 -12.091 2.082 1.00 97.94 189 HIS A O 1
ATOM 1545 N N . PRO A 1 190 ? 9.579 -13.956 2.789 1.00 95.31 190 PRO A N 1
ATOM 1546 C CA . PRO A 1 190 ? 10.674 -14.865 2.438 1.00 95.31 190 PRO A CA 1
ATOM 1547 C C . PRO A 1 190 ? 11.230 -14.675 1.022 1.00 95.31 190 PRO A C 1
ATOM 1549 O O . PRO A 1 190 ? 12.436 -14.804 0.815 1.00 95.31 190 PRO A O 1
ATOM 1552 N N . GLU A 1 191 ? 10.363 -14.333 0.066 1.00 94.81 191 GLU A N 1
ATOM 1553 C CA . GLU A 1 191 ? 10.750 -14.101 -1.331 1.00 94.81 191 GLU A CA 1
ATOM 1554 C C . GLU A 1 191 ? 11.310 -12.699 -1.615 1.00 94.81 191 GLU A C 1
ATOM 1556 O O . GLU A 1 191 ? 12.125 -12.552 -2.526 1.00 94.81 191 GLU A O 1
ATOM 1561 N N . TYR A 1 192 ? 10.889 -11.675 -0.864 1.00 96.69 192 TYR A N 1
ATOM 1562 C CA . TYR A 1 192 ? 11.126 -10.267 -1.218 1.00 96.69 192 TYR A CA 1
ATOM 1563 C C . TYR A 1 192 ? 12.084 -9.538 -0.273 1.00 96.69 192 TYR A C 1
ATOM 1565 O O . TYR A 1 192 ? 12.657 -8.527 -0.667 1.00 96.69 192 TYR A O 1
ATOM 1573 N N . LYS A 1 193 ? 12.335 -10.065 0.932 1.00 95.94 193 LYS A N 1
ATOM 1574 C CA . LYS A 1 193 ? 13.172 -9.416 1.960 1.00 95.94 193 LYS A CA 1
ATOM 1575 C C . LYS A 1 193 ? 14.619 -9.119 1.552 1.00 95.94 193 LYS A C 1
ATOM 1577 O O . LYS A 1 193 ? 15.289 -8.318 2.188 1.00 95.94 193 LYS A O 1
ATOM 1582 N N . ASN A 1 194 ? 15.115 -9.798 0.517 1.00 94.12 194 ASN A N 1
ATOM 1583 C CA . ASN A 1 194 ? 16.478 -9.629 0.012 1.00 94.12 194 ASN A CA 1
ATOM 1584 C C . ASN A 1 194 ? 16.550 -8.707 -1.216 1.00 94.12 194 ASN A C 1
ATOM 1586 O O . ASN A 1 194 ? 17.622 -8.577 -1.807 1.00 94.12 194 ASN A O 1
ATOM 1590 N N . ALA A 1 195 ? 15.430 -8.117 -1.648 1.00 94.12 195 ALA A N 1
ATOM 1591 C CA . ALA A 1 195 ? 15.449 -7.146 -2.730 1.00 94.12 195 ALA A CA 1
ATOM 1592 C C . ALA A 1 195 ? 16.200 -5.881 -2.276 1.00 94.12 195 ALA A C 1
ATOM 1594 O O . ALA A 1 195 ? 15.866 -5.332 -1.223 1.00 94.12 195 ALA A O 1
ATOM 1595 N N . PRO A 1 196 ? 17.204 -5.397 -3.034 1.00 93.75 196 PRO A N 1
ATOM 1596 C CA . PRO A 1 196 ? 17.861 -4.137 -2.718 1.00 93.75 196 PRO A CA 1
ATOM 1597 C C . PRO A 1 196 ? 16.844 -2.995 -2.655 1.00 93.75 196 PRO A C 1
ATOM 1599 O O . PRO A 1 196 ? 16.057 -2.816 -3.585 1.00 93.75 196 PRO A O 1
ATOM 1602 N N . LYS A 1 197 ? 16.877 -2.215 -1.573 1.00 93.94 197 LYS A N 1
ATOM 1603 C CA . LYS A 1 197 ? 16.108 -0.975 -1.440 1.00 93.94 197 LYS A CA 1
ATOM 1604 C C . LYS A 1 197 ? 17.017 0.193 -1.827 1.00 93.94 197 LYS A C 1
ATOM 1606 O O . LYS A 1 197 ? 17.977 0.484 -1.120 1.00 93.94 197 LYS A O 1
ATOM 1611 N N . TYR A 1 198 ? 16.740 0.841 -2.953 1.00 94.94 198 TYR A N 1
ATOM 1612 C CA . TYR A 1 198 ? 17.510 1.993 -3.442 1.00 94.94 198 TYR A CA 1
ATOM 1613 C C . TYR A 1 198 ? 17.051 3.324 -2.842 1.00 94.94 198 TYR A C 1
ATOM 1615 O O . TYR A 1 198 ? 17.765 4.322 -2.922 1.00 94.94 198 TYR A O 1
ATOM 1623 N N . TYR A 1 199 ? 15.862 3.319 -2.247 1.00 95.94 199 TYR A N 1
ATOM 1624 C CA . TYR A 1 199 ? 15.265 4.423 -1.510 1.00 95.94 199 TYR A CA 1
ATOM 1625 C C . TYR A 1 199 ? 14.493 3.857 -0.318 1.00 95.94 199 TYR A C 1
ATOM 1627 O O . TYR A 1 199 ? 14.085 2.689 -0.352 1.00 95.94 199 TYR A O 1
ATOM 1635 N N . SER A 1 200 ? 14.310 4.666 0.722 1.00 94.88 200 SER A N 1
ATOM 1636 C CA . SER A 1 200 ? 13.561 4.300 1.924 1.00 94.88 200 SER A CA 1
ATOM 1637 C C . SER A 1 200 ? 12.380 5.237 2.147 1.00 94.88 200 SER A C 1
ATOM 1639 O O . SER A 1 200 ? 12.482 6.440 1.914 1.00 94.88 200 SER A O 1
ATOM 1641 N N . ARG A 1 201 ? 11.288 4.714 2.718 1.00 95.62 201 ARG A N 1
ATOM 1642 C CA . ARG A 1 201 ? 10.171 5.546 3.196 1.00 95.62 201 ARG A CA 1
ATOM 1643 C C . ARG A 1 201 ? 10.569 6.528 4.302 1.00 95.62 201 ARG A C 1
ATOM 1645 O O . ARG A 1 201 ? 9.890 7.526 4.496 1.00 95.62 201 ARG A O 1
ATOM 1652 N N . GLU A 1 202 ? 11.686 6.264 4.983 1.00 95.31 202 GLU A N 1
ATOM 1653 C CA . GLU A 1 202 ? 12.274 7.147 6.003 1.00 95.31 202 GLU A CA 1
ATOM 1654 C C . GLU A 1 202 ? 13.145 8.263 5.403 1.00 95.31 202 GLU A C 1
ATOM 1656 O O . GLU A 1 202 ? 13.672 9.117 6.118 1.00 95.31 202 GLU A O 1
ATOM 1661 N N . ASP A 1 203 ? 13.345 8.261 4.083 1.00 95.19 203 ASP A N 1
ATOM 1662 C CA . ASP A 1 203 ? 14.125 9.299 3.433 1.00 95.19 203 ASP A CA 1
ATOM 1663 C C . ASP A 1 203 ? 13.379 10.636 3.412 1.00 95.19 203 ASP A C 1
ATOM 1665 O O . ASP A 1 203 ? 12.161 10.724 3.252 1.00 95.19 203 ASP A O 1
ATOM 1669 N N . LYS A 1 204 ? 14.160 11.712 3.552 1.00 95.12 204 LYS A N 1
ATOM 1670 C CA . LYS A 1 204 ? 13.653 13.074 3.744 1.00 95.12 204 LYS A CA 1
ATOM 1671 C C . LYS A 1 204 ? 12.856 13.631 2.561 1.00 95.12 204 LYS A C 1
ATOM 1673 O O . LYS A 1 204 ? 11.964 14.441 2.783 1.00 95.12 204 LYS A O 1
ATOM 1678 N N . TYR A 1 205 ? 13.253 13.298 1.336 1.00 97.12 205 TYR A N 1
ATOM 1679 C CA . TYR A 1 205 ? 12.723 13.940 0.132 1.00 97.12 205 TYR A CA 1
ATOM 1680 C C . TYR A 1 205 ? 11.659 13.069 -0.521 1.00 97.12 205 TYR A C 1
ATOM 1682 O O . TYR A 1 205 ? 11.836 11.851 -0.616 1.00 97.12 205 TYR A O 1
ATOM 1690 N N . SER A 1 206 ? 10.593 13.709 -0.986 1.00 97.56 206 SER A N 1
ATOM 1691 C CA . SER A 1 206 ? 9.461 13.022 -1.590 1.00 97.56 206 SER A CA 1
ATOM 1692 C C . SER A 1 206 ? 9.794 12.460 -2.970 1.00 97.56 206 SER A C 1
ATOM 1694 O O . SER A 1 206 ? 10.478 13.109 -3.768 1.00 97.56 206 SER A O 1
ATOM 1696 N N . ILE A 1 207 ? 9.299 11.259 -3.247 1.00 97.44 207 ILE A N 1
ATOM 1697 C CA . ILE A 1 207 ? 9.358 10.576 -4.543 1.00 97.44 207 ILE A CA 1
ATOM 1698 C C . ILE A 1 207 ? 8.172 9.620 -4.625 1.00 97.44 207 ILE A C 1
ATOM 1700 O O . ILE A 1 207 ? 7.878 8.966 -3.632 1.00 97.44 207 ILE A O 1
ATOM 1704 N N . GLU A 1 208 ? 7.497 9.518 -5.767 1.00 97.31 208 GLU A N 1
ATOM 1705 C CA . GLU A 1 208 ? 6.361 8.601 -5.945 1.00 97.31 208 GLU A CA 1
ATOM 1706 C C . GLU A 1 208 ? 6.450 7.839 -7.266 1.00 97.31 208 GLU A C 1
ATOM 1708 O O . GLU A 1 208 ? 6.984 8.332 -8.256 1.00 97.31 208 GLU A O 1
ATOM 1713 N N . GLY A 1 209 ? 5.909 6.619 -7.295 1.00 95.62 209 GLY A N 1
ATOM 1714 C CA . GLY A 1 209 ? 6.134 5.681 -8.399 1.00 95.62 209 GLY A CA 1
ATOM 1715 C C . GLY A 1 209 ? 5.563 6.094 -9.751 1.00 95.62 209 GLY A C 1
ATOM 1716 O O . GLY A 1 209 ? 6.067 5.622 -10.767 1.00 95.62 209 GLY A O 1
ATOM 1717 N N . GLY A 1 210 ? 4.573 6.990 -9.789 1.00 95.62 210 GLY A N 1
ATOM 1718 C CA . GLY A 1 210 ? 4.073 7.575 -11.035 1.00 95.62 210 GLY A CA 1
ATOM 1719 C C . GLY A 1 210 ? 5.119 8.372 -11.826 1.00 95.62 210 GLY A C 1
ATOM 1720 O O . GLY A 1 210 ? 4.946 8.560 -13.027 1.00 95.62 210 GLY A O 1
ATOM 1721 N N . ASP A 1 211 ? 6.212 8.799 -11.186 1.00 97.25 211 ASP A N 1
ATOM 1722 C CA . ASP A 1 211 ? 7.303 9.529 -11.834 1.00 97.25 211 ASP A CA 1
ATOM 1723 C C . ASP A 1 211 ? 8.481 8.635 -12.251 1.00 97.25 211 ASP A C 1
ATOM 1725 O O . ASP A 1 211 ? 9.421 9.154 -12.844 1.00 97.25 211 ASP A O 1
ATOM 1729 N N . LEU A 1 212 ? 8.484 7.328 -11.954 1.00 96.81 212 LEU A N 1
ATOM 1730 C CA . LEU A 1 212 ? 9.624 6.439 -12.218 1.00 96.81 212 LEU A CA 1
ATOM 1731 C C . LEU A 1 212 ? 9.338 5.485 -13.375 1.00 96.81 212 LEU A C 1
ATOM 1733 O O . LEU A 1 212 ? 8.411 4.680 -13.306 1.00 96.81 212 LEU A O 1
ATOM 1737 N N . PHE A 1 213 ? 10.206 5.516 -14.386 1.00 97.62 213 PHE A N 1
ATOM 1738 C CA . PHE A 1 213 ? 10.092 4.693 -15.587 1.00 97.62 213 PHE A CA 1
ATOM 1739 C C . PHE A 1 213 ? 11.409 3.994 -15.902 1.00 97.62 213 PHE A C 1
ATOM 1741 O O . PHE A 1 213 ? 12.441 4.644 -16.094 1.00 97.62 213 PHE A O 1
ATOM 1748 N N . VAL A 1 214 ? 11.372 2.667 -16.015 1.00 96.69 214 VAL A N 1
ATOM 1749 C CA . VAL A 1 214 ? 12.534 1.874 -16.436 1.00 96.69 214 VAL A CA 1
ATOM 1750 C C . VAL A 1 214 ? 12.505 1.754 -17.956 1.00 96.69 214 VAL A C 1
ATOM 1752 O O . VAL A 1 214 ? 11.765 0.941 -18.506 1.00 96.69 214 VAL A O 1
ATOM 1755 N N . TYR A 1 215 ? 13.279 2.584 -18.654 1.00 96.06 215 TYR A N 1
ATOM 1756 C CA . TYR A 1 215 ? 13.291 2.587 -20.121 1.00 96.06 215 TYR A CA 1
ATOM 1757 C C . TYR A 1 215 ? 13.991 1.344 -20.669 1.00 96.06 215 TYR A C 1
ATOM 1759 O O . TYR A 1 215 ? 13.444 0.648 -21.525 1.00 96.06 215 TYR A O 1
ATOM 1767 N N . ASP A 1 216 ? 15.180 1.055 -20.147 1.00 93.50 216 ASP A N 1
ATOM 1768 C CA . ASP A 1 216 ? 15.984 -0.109 -20.507 1.00 93.50 216 ASP A CA 1
ATOM 1769 C C . ASP A 1 216 ? 16.899 -0.527 -19.340 1.00 93.50 216 ASP A C 1
ATOM 1771 O O . ASP A 1 216 ? 16.758 -0.048 -18.211 1.00 93.50 216 ASP A O 1
ATOM 1775 N N . ASP A 1 217 ? 17.844 -1.432 -19.603 1.00 89.44 217 ASP A N 1
ATOM 1776 C CA . ASP A 1 217 ? 18.766 -1.980 -18.608 1.00 89.44 217 ASP A CA 1
ATOM 1777 C C . ASP A 1 217 ? 19.870 -1.010 -18.142 1.00 89.44 217 ASP A C 1
ATOM 1779 O O . ASP A 1 217 ? 20.739 -1.390 -17.356 1.00 89.44 217 ASP A O 1
ATOM 1783 N N . LYS A 1 218 ? 19.858 0.236 -18.622 1.00 90.06 218 LYS A N 1
ATOM 1784 C CA . LYS A 1 218 ? 20.857 1.276 -18.328 1.00 90.06 218 LYS A CA 1
ATOM 1785 C C . LYS A 1 218 ? 20.231 2.639 -18.046 1.00 90.06 218 LYS A C 1
ATOM 1787 O O . LYS A 1 218 ? 20.900 3.506 -17.483 1.00 90.06 218 LYS A O 1
ATOM 1792 N N . THR A 1 219 ? 18.969 2.830 -18.417 1.00 92.75 219 THR A N 1
ATOM 1793 C CA . THR A 1 219 ? 18.304 4.129 -18.446 1.00 92.75 219 THR A CA 1
ATOM 1794 C C . THR A 1 219 ? 17.065 4.119 -17.561 1.00 92.75 219 THR A C 1
ATOM 1796 O O . THR A 1 219 ? 16.071 3.446 -17.839 1.00 92.75 219 THR A O 1
ATOM 1799 N N . LEU A 1 220 ? 17.112 4.931 -16.506 1.00 94.69 220 LEU A N 1
ATOM 1800 C CA . LEU A 1 220 ? 15.969 5.256 -15.660 1.00 94.69 220 LEU A CA 1
ATOM 1801 C C . LEU A 1 220 ? 15.533 6.691 -15.964 1.00 94.69 220 LEU A C 1
ATOM 1803 O O . LEU A 1 220 ? 16.355 7.608 -15.936 1.00 94.69 220 LEU A O 1
ATOM 1807 N N . VAL A 1 221 ? 14.247 6.888 -16.235 1.00 96.38 221 VAL A N 1
ATOM 1808 C CA . VAL A 1 221 ? 13.649 8.213 -16.425 1.00 96.38 221 VAL A CA 1
ATOM 1809 C C . VAL A 1 221 ? 12.835 8.546 -15.187 1.00 96.38 221 VAL A C 1
ATOM 1811 O O . VAL A 1 221 ? 12.004 7.746 -14.760 1.00 96.38 221 VAL A O 1
ATOM 1814 N N . ILE A 1 222 ? 13.104 9.713 -14.595 1.00 96.88 222 ILE A N 1
ATOM 1815 C CA . ILE A 1 222 ? 12.418 10.164 -13.382 1.00 96.88 222 ILE A CA 1
ATOM 1816 C C . ILE A 1 222 ? 11.866 11.571 -13.578 1.00 96.88 222 ILE A C 1
ATOM 1818 O O . ILE A 1 222 ? 12.621 12.503 -13.869 1.00 96.88 222 ILE A O 1
ATOM 1822 N N . GLY A 1 223 ? 10.556 11.717 -13.403 1.00 97.44 223 GLY A N 1
ATOM 1823 C CA . GLY A 1 223 ? 9.871 13.002 -13.389 1.00 97.44 223 GLY A CA 1
ATOM 1824 C C . GLY A 1 223 ? 10.232 13.834 -12.156 1.00 97.44 223 GLY A C 1
ATOM 1825 O O . GLY A 1 223 ? 10.414 13.311 -11.060 1.00 97.44 223 GLY A O 1
ATOM 1826 N N . VAL A 1 224 ? 10.328 15.153 -12.328 1.00 97.62 224 VAL A N 1
ATOM 1827 C CA . VAL A 1 224 ? 10.292 16.110 -11.213 1.00 97.62 224 VAL A CA 1
ATOM 1828 C C . VAL A 1 224 ? 8.921 16.762 -11.256 1.00 97.62 224 VAL A C 1
ATOM 1830 O O . VAL A 1 224 ? 8.599 17.454 -12.222 1.00 97.62 224 VAL A O 1
ATOM 1833 N N . SER A 1 225 ? 8.117 16.503 -10.234 1.00 96.81 225 SER A N 1
ATOM 1834 C CA . SER A 1 225 ? 6.687 16.804 -10.217 1.00 96.81 225 SER A CA 1
ATOM 1835 C C . SER A 1 225 ? 6.289 17.470 -8.898 1.00 96.81 225 SER A C 1
ATOM 1837 O O . SER A 1 225 ? 7.138 17.796 -8.067 1.00 96.81 225 SER A O 1
ATOM 1839 N N . GLU A 1 226 ? 4.986 17.655 -8.687 1.00 94.50 226 GLU A N 1
ATOM 1840 C CA . GLU A 1 226 ? 4.436 18.025 -7.379 1.00 94.50 226 GLU A CA 1
ATOM 1841 C C . GLU A 1 226 ? 4.795 17.000 -6.287 1.00 94.50 226 GLU A C 1
ATOM 1843 O O . GLU A 1 226 ? 4.982 17.372 -5.132 1.00 94.50 226 GLU A O 1
ATOM 1848 N N . ARG A 1 227 ? 4.930 15.717 -6.651 1.00 95.62 227 ARG A N 1
ATOM 1849 C CA . ARG A 1 227 ? 5.129 14.608 -5.705 1.00 95.62 227 ARG A CA 1
ATOM 1850 C C . ARG A 1 227 ? 6.564 14.087 -5.662 1.00 95.62 227 ARG A C 1
ATOM 1852 O O . ARG A 1 227 ? 6.944 13.463 -4.672 1.00 95.62 227 ARG A O 1
ATOM 1859 N N . THR A 1 228 ? 7.378 14.380 -6.677 1.00 97.56 228 THR A N 1
ATOM 1860 C CA . THR A 1 228 ? 8.781 13.950 -6.743 1.00 97.56 228 THR A CA 1
ATOM 1861 C C . THR A 1 228 ? 9.740 15.133 -6.758 1.00 97.56 228 THR A C 1
ATOM 1863 O O . THR A 1 228 ? 9.832 15.895 -7.721 1.00 97.56 228 THR A O 1
ATOM 1866 N N . GLU A 1 229 ? 10.519 15.258 -5.683 1.00 97.81 229 GLU A N 1
ATOM 1867 C CA . GLU A 1 229 ? 11.492 16.328 -5.512 1.00 97.81 229 GLU A CA 1
ATOM 1868 C C . GLU A 1 229 ? 12.800 16.045 -6.261 1.00 97.81 229 GLU A C 1
ATOM 1870 O O . GLU A 1 229 ? 13.393 14.969 -6.162 1.00 97.81 229 GLU A O 1
ATOM 1875 N N . LYS A 1 230 ? 13.379 17.081 -6.883 1.00 96.94 230 LYS A N 1
ATOM 1876 C CA . LYS A 1 230 ? 14.710 17.005 -7.517 1.00 96.94 230 LYS A CA 1
ATOM 1877 C C . LYS A 1 230 ? 15.804 16.466 -6.576 1.00 96.94 230 LYS A C 1
ATOM 1879 O O . LYS A 1 230 ? 16.734 15.790 -7.019 1.00 96.94 230 LYS A O 1
ATOM 1884 N N . LYS A 1 231 ? 15.708 16.755 -5.272 1.00 96.81 231 LYS A N 1
ATOM 1885 C CA . LYS A 1 231 ? 16.658 16.265 -4.257 1.00 96.81 231 LYS A CA 1
ATOM 1886 C C . LYS A 1 231 ? 16.539 14.757 -4.015 1.00 96.81 231 LYS A C 1
ATOM 1888 O O . LYS A 1 231 ? 17.569 14.123 -3.790 1.00 96.81 231 LYS A O 1
ATOM 1893 N N . ALA A 1 232 ? 15.337 14.184 -4.115 1.00 95.88 232 ALA A N 1
ATOM 1894 C CA . ALA A 1 232 ? 15.142 12.736 -4.060 1.00 95.88 232 ALA A CA 1
ATOM 1895 C C . ALA A 1 232 ? 15.817 12.061 -5.262 1.00 95.88 232 ALA A C 1
ATOM 1897 O O . ALA A 1 232 ? 16.602 11.132 -5.084 1.00 95.88 232 ALA A O 1
ATOM 1898 N N . VAL A 1 233 ? 15.624 12.620 -6.465 1.00 94.88 233 VAL A N 1
ATOM 1899 C CA . VAL A 1 233 ? 16.283 12.156 -7.700 1.00 94.88 233 VAL A CA 1
ATOM 1900 C C . VAL A 1 233 ? 17.807 12.198 -7.572 1.00 94.88 233 VAL A C 1
ATOM 1902 O O . VAL A 1 233 ? 18.482 11.216 -7.867 1.00 94.88 233 VAL A O 1
ATOM 1905 N N . THR A 1 234 ? 18.370 13.302 -7.068 1.00 93.12 234 THR A N 1
ATOM 1906 C CA . THR A 1 234 ? 19.828 13.413 -6.862 1.00 93.12 234 THR A CA 1
ATOM 1907 C C . THR A 1 234 ? 20.344 12.368 -5.873 1.00 93.12 234 THR A C 1
ATOM 1909 O O . THR A 1 234 ? 21.374 11.747 -6.124 1.00 93.12 234 THR A O 1
ATOM 1912 N N . LYS A 1 235 ? 19.623 12.127 -4.772 1.00 92.12 235 LYS A N 1
ATOM 1913 C CA . LYS A 1 235 ? 19.976 11.073 -3.814 1.00 92.12 235 LYS A CA 1
ATOM 1914 C C . LYS A 1 235 ? 19.954 9.687 -4.462 1.00 92.12 235 LYS A C 1
ATOM 1916 O O . LYS A 1 235 ? 20.872 8.906 -4.229 1.00 92.12 235 LYS A O 1
ATOM 1921 N N . LEU A 1 236 ? 18.938 9.401 -5.273 1.00 89.38 236 LEU A N 1
ATOM 1922 C CA . LEU A 1 236 ? 18.810 8.123 -5.961 1.00 89.38 236 LEU A CA 1
ATOM 1923 C C . LEU A 1 236 ? 19.962 7.901 -6.956 1.00 89.38 236 LEU A C 1
ATOM 1925 O O . LEU A 1 236 ? 20.5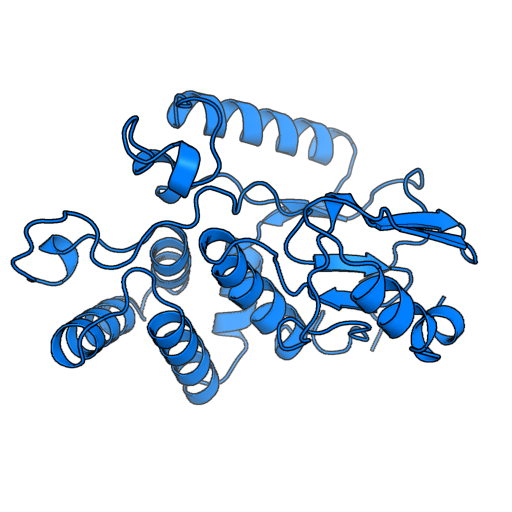48 6.827 -6.963 1.00 89.38 236 LEU A O 1
ATOM 1929 N N . ILE A 1 237 ? 20.367 8.928 -7.713 1.00 85.00 237 ILE A N 1
ATOM 1930 C CA . ILE A 1 237 ? 21.521 8.860 -8.634 1.00 85.00 237 ILE A CA 1
ATOM 1931 C C . ILE A 1 237 ? 22.825 8.532 -7.891 1.00 85.00 237 ILE A C 1
ATOM 1933 O O . ILE A 1 237 ? 23.641 7.760 -8.387 1.00 85.00 237 ILE A O 1
ATOM 1937 N N . LEU A 1 238 ? 23.020 9.087 -6.690 1.00 82.31 238 LEU A N 1
ATOM 1938 C CA . LEU A 1 238 ? 24.200 8.816 -5.857 1.00 82.31 238 LEU A CA 1
ATOM 1939 C C . LEU A 1 238 ? 24.187 7.410 -5.226 1.00 82.31 238 LEU A C 1
ATOM 1941 O O . LEU A 1 238 ? 25.180 6.986 -4.631 1.00 82.31 238 LEU A O 1
ATOM 1945 N N . CYS A 1 239 ? 23.086 6.666 -5.354 1.00 75.88 239 CYS A N 1
ATOM 1946 C CA . CYS A 1 239 ? 23.010 5.272 -4.947 1.00 75.88 239 CYS A CA 1
ATOM 1947 C C . CYS A 1 239 ? 23.714 4.383 -5.987 1.00 75.88 239 CYS A C 1
ATOM 1949 O O . CYS A 1 239 ? 23.091 3.824 -6.890 1.00 75.88 239 CYS A O 1
ATOM 1951 N N . ASN A 1 240 ? 25.029 4.196 -5.821 1.00 62.53 240 ASN A N 1
ATOM 1952 C CA . ASN A 1 240 ? 25.880 3.370 -6.701 1.00 62.53 240 ASN A CA 1
ATOM 1953 C C . ASN A 1 240 ? 25.378 1.920 -6.900 1.00 62.53 240 ASN A C 1
ATOM 1955 O O . ASN A 1 240 ? 25.812 1.210 -7.811 1.00 62.53 240 ASN A O 1
ATOM 1959 N N . TRP A 1 241 ? 24.463 1.460 -6.044 1.00 64.25 241 TRP A N 1
ATOM 1960 C CA . TRP A 1 241 ? 23.878 0.127 -6.105 1.00 64.25 241 TRP A CA 1
ATOM 1961 C C . TRP A 1 241 ? 22.873 -0.053 -7.237 1.00 64.25 241 TRP A C 1
ATOM 1963 O O . TRP A 1 241 ? 22.684 -1.189 -7.658 1.00 64.25 241 TRP A O 1
ATOM 1973 N N . ILE A 1 242 ? 22.249 1.011 -7.744 1.00 68.25 242 ILE A N 1
ATOM 1974 C CA . ILE A 1 242 ? 21.219 0.892 -8.786 1.00 68.25 242 ILE A CA 1
ATOM 1975 C C . ILE A 1 242 ? 21.828 0.288 -10.052 1.00 68.25 242 ILE A C 1
ATOM 1977 O O . ILE A 1 242 ? 21.447 -0.806 -10.456 1.00 68.25 242 ILE A O 1
ATOM 1981 N N . PHE A 1 243 ? 22.860 0.930 -10.602 1.00 63.97 243 PHE A N 1
ATOM 1982 C CA . PHE A 1 243 ? 23.524 0.493 -11.836 1.00 63.97 243 PHE A CA 1
ATOM 1983 C C . PHE A 1 243 ? 24.334 -0.797 -11.680 1.00 63.97 243 PHE A C 1
ATOM 1985 O O . PHE A 1 243 ? 24.523 -1.520 -12.649 1.00 63.97 243 PHE A O 1
ATOM 1992 N N . SER A 1 244 ? 24.767 -1.125 -10.459 1.00 64.38 244 SER A N 1
ATOM 1993 C CA . SER A 1 244 ? 25.460 -2.391 -10.176 1.00 64.38 244 SER A CA 1
ATOM 1994 C C . SER A 1 244 ? 24.508 -3.591 -10.085 1.00 64.38 244 SER A C 1
ATOM 1996 O O . SER A 1 244 ? 24.957 -4.734 -10.047 1.00 64.38 244 SER A O 1
ATOM 1998 N N . ASN A 1 245 ? 23.198 -3.340 -9.981 1.00 58.34 245 ASN A N 1
ATOM 1999 C CA . ASN A 1 245 ? 22.171 -4.368 -9.824 1.00 58.34 245 ASN A CA 1
ATOM 2000 C C . ASN A 1 245 ? 21.182 -4.432 -10.996 1.00 58.34 245 ASN A C 1
ATOM 2002 O O . ASN A 1 245 ? 20.301 -5.300 -10.970 1.00 58.34 245 ASN A O 1
ATOM 2006 N N . PHE A 1 246 ? 21.354 -3.597 -12.026 1.00 58.19 246 PHE A N 1
ATOM 2007 C CA . PHE A 1 246 ? 20.860 -3.925 -13.360 1.00 58.19 246 PHE A CA 1
ATOM 2008 C C . PHE A 1 246 ? 21.488 -5.267 -13.804 1.00 58.19 246 PHE A C 1
ATOM 2010 O O . PHE A 1 246 ? 22.681 -5.516 -13.550 1.00 58.19 246 PHE A O 1
#

Nearest PDB structures (foldseek):
  1lxy-assembly1_A  TM=9.871E-01  e=1.506E-26  Mycoplasmopsis arginini
  4e4j-assembly2_D  TM=9.657E-01  e=3.188E-25  Malacoplasma penetrans HF-2
  4bof-assembly4_D-2  TM=9.376E-01  e=3.150E-22  Streptococcus pyogenes
  1rxx-assembly2_D  TM=8.792E-01  e=7.483E-17  Pseudomonas aeruginosa
  2abr-assembly1_B  TM=8.792E-01  e=7.177E-16  Pseudomonas aeruginosa

Organism: NCBI:txid1159201

pLDDT: mean 94.75, std 7.82, range [46.28, 98.81]

InterPro domains:
  IPR003876 Arginine deiminase [PR01466] (3-23)
  IPR003876 Arginine deiminase [PR01466] (147-165)
  IPR003876 Arginine deiminase [PR01466] (175-190)

Solvent-accessible surface area (backbone atoms only — not comparable to full-atom values): 13528 Å² total; per-residue (Å²): 133,83,64,75,49,78,34,45,38,82,79,60,88,70,52,68,47,72,40,30,79,64,59,63,13,46,71,69,68,44,88,92,43,25,76,77,68,72,40,97,67,89,75,57,57,70,59,54,36,54,53,46,50,51,51,50,48,58,40,44,78,63,68,24,46,75,40,45,49,69,59,52,41,34,55,25,52,71,74,47,54,71,68,56,46,50,52,54,52,50,52,52,56,71,59,29,45,59,75,58,52,75,69,54,43,51,40,51,49,53,50,47,57,73,37,62,92,38,54,63,59,38,54,50,37,70,41,27,24,41,46,19,74,82,53,77,44,92,62,98,52,64,58,53,27,50,46,44,58,60,58,48,56,48,55,34,45,35,37,73,48,26,38,24,30,36,34,25,15,45,64,54,74,71,56,40,54,59,25,55,54,56,50,49,27,43,62,60,19,92,68,39,36,81,40,50,67,67,38,46,55,86,44,91,46,24,29,40,23,86,35,59,42,39,68,38,76,86,43,74,48,71,56,72,55,99,43,18,39,68,68,30,54,54,55,44,69,69,36,70,62,57,78,72,44,77

Sequence (246 aa):
MFNKIRVYSEIGKLRKVLVHTPGKELDYVTPQRLDELLFSSLLNPIKARQEHETFIKLLEDHDVECVQLSTLTVQTFQAVTSKIQEEFINRWLDECIPVLSEINRVKVYDYLKSLATNPQVIIRKMMSGILAKEVGIQSEVELIADPMPNLYFTRDPFASIGKGITLHSMFHPTRKRETIFSDFIFSHHPEYKNAPKYYSREDKYSIEGGDLFVYDDKTLVIGVSERTEKKAVTKLILCNWIFSNF

Mean predicted aligned error: 3.65 Å

Radius of gyration: 18.35 Å; Cα contacts (8 Å, |Δi|>4): 398; chains: 1; bounding box: 46×35×48 Å

Secondary structure (DSSP, 8-state):
------B--SSS---EEEE----GGGGG--GGGHHHHT-SS---HHHHHHHHHHHHHHHHTTT-EEEEHHHHHHHHHHHS-HHHHHHHHHHHHHT-SSPPPHHHHHHHHHHHHHTTT-HHHHHHHHHH-EEGGGGT---SSSEEE---GGGG-TTSSEEEEBTEEEE---SSHHHHTTHHHHHHHHHH-TTTTTS-EEE-TT-SS---GGGEEE-SSS-EEE---SSS-HHHHHHHHT-THHHHH-